Protein AF-A0A9E4DI62-F1 (afdb_monomer)

Structure (mmCIF, N/CA/C/O backbone):
data_AF-A0A9E4DI62-F1
#
_entry.id   AF-A0A9E4DI62-F1
#
loop_
_atom_site.group_PDB
_atom_site.id
_atom_site.type_symbol
_atom_site.label_atom_id
_atom_site.label_alt_id
_atom_site.label_comp_id
_atom_site.label_asym_id
_atom_site.label_entity_id
_atom_site.label_seq_id
_atom_site.pdbx_PDB_ins_code
_atom_site.Cartn_x
_atom_site.Cartn_y
_atom_site.Cartn_z
_atom_site.occupancy
_atom_site.B_iso_or_equiv
_atom_site.auth_seq_id
_atom_site.auth_comp_id
_atom_site.auth_asym_id
_atom_site.auth_atom_id
_atom_site.pdbx_PDB_model_num
ATOM 1 N N . MET A 1 1 ? -1.156 16.134 18.497 1.00 48.22 1 MET A N 1
ATOM 2 C CA . MET A 1 1 ? -2.168 16.187 17.424 1.00 48.22 1 MET A CA 1
ATOM 3 C C . MET A 1 1 ? -3.095 15.012 17.634 1.00 48.22 1 MET A C 1
ATOM 5 O O . MET A 1 1 ? -2.578 13.926 17.839 1.00 48.22 1 MET A O 1
ATOM 9 N N . SER A 1 2 ? -4.402 15.233 17.702 1.00 57.31 2 SER A N 1
ATOM 10 C CA . SER A 1 2 ? -5.423 14.183 17.651 1.00 57.31 2 SER A CA 1
ATOM 11 C C . SER A 1 2 ? -6.068 14.253 16.275 1.00 57.31 2 SER A C 1
ATOM 13 O O . SER A 1 2 ? -6.324 15.358 15.811 1.00 57.31 2 SER A O 1
ATOM 15 N N . SER A 1 3 ? -6.312 13.116 15.632 1.00 73.94 3 SER A N 1
ATOM 16 C CA . SER A 1 3 ? -7.000 13.074 14.338 1.00 73.94 3 SER A CA 1
ATOM 17 C C . SER A 1 3 ? -8.387 12.489 14.530 1.00 73.94 3 SER A C 1
ATOM 19 O O . SER A 1 3 ? -8.530 11.467 15.200 1.00 73.94 3 SER A O 1
ATOM 21 N N . SER A 1 4 ? -9.403 13.172 14.012 1.00 87.69 4 SER A N 1
ATOM 22 C CA . SER A 1 4 ? -10.779 12.673 14.019 1.00 87.69 4 SER A CA 1
ATOM 23 C C . SER A 1 4 ? -11.026 11.770 12.806 1.00 87.69 4 SER A C 1
ATOM 25 O O . SER A 1 4 ? -10.264 11.778 11.835 1.00 87.69 4 SER A O 1
ATOM 27 N N . ILE A 1 5 ? -12.102 10.984 12.847 1.00 91.00 5 ILE A N 1
ATOM 28 C CA . ILE A 1 5 ? -12.529 10.173 11.698 1.00 91.00 5 ILE A CA 1
ATOM 29 C C . ILE A 1 5 ? -12.913 11.095 10.531 1.00 91.00 5 ILE A C 1
ATOM 31 O O . ILE A 1 5 ? -12.608 10.769 9.386 1.00 91.00 5 ILE A O 1
ATOM 35 N N . ALA A 1 6 ? -13.535 12.247 10.810 1.00 90.88 6 ALA A N 1
ATOM 36 C CA . ALA A 1 6 ? -13.914 13.233 9.797 1.00 90.88 6 ALA A CA 1
ATOM 37 C C . ALA A 1 6 ? -12.704 13.748 8.999 1.00 90.88 6 ALA A C 1
ATOM 39 O O . ALA A 1 6 ? -12.706 13.656 7.775 1.00 90.88 6 ALA A O 1
ATOM 40 N N . GLU A 1 7 ? -11.632 14.171 9.677 1.00 91.56 7 GLU A N 1
ATOM 41 C CA . GLU A 1 7 ? -10.411 14.659 9.014 1.00 91.56 7 GLU A CA 1
ATOM 42 C C . GLU A 1 7 ? -9.772 13.601 8.105 1.00 91.56 7 GLU A C 1
ATOM 44 O O . GLU A 1 7 ? -9.283 13.903 7.019 1.00 91.56 7 GLU A O 1
ATOM 49 N N . ILE A 1 8 ? -9.738 12.341 8.551 1.00 95.19 8 ILE A N 1
ATOM 50 C CA . ILE A 1 8 ? -9.120 11.262 7.771 1.00 95.19 8 ILE A CA 1
ATOM 51 C C . ILE A 1 8 ? -10.007 10.909 6.573 1.00 95.19 8 ILE A C 1
ATOM 53 O O . ILE A 1 8 ? -9.480 10.618 5.504 1.00 95.19 8 ILE A O 1
ATOM 57 N N . ARG A 1 9 ? -11.338 10.972 6.718 1.00 94.06 9 ARG A N 1
ATOM 58 C CA . ARG A 1 9 ? -12.272 10.786 5.599 1.00 94.06 9 ARG A CA 1
ATOM 59 C C . ARG A 1 9 ? -12.096 11.856 4.530 1.00 94.06 9 ARG A C 1
ATOM 61 O O . ARG A 1 9 ? -11.987 11.497 3.366 1.00 94.06 9 ARG A O 1
ATOM 68 N N . GLU A 1 10 ? -11.986 13.125 4.920 1.00 93.75 10 GLU A N 1
ATOM 69 C CA . GLU A 1 10 ? -11.706 14.218 3.979 1.00 93.75 10 GLU A CA 1
ATOM 70 C C . GLU A 1 10 ? -10.413 13.965 3.199 1.00 93.75 10 GLU A C 1
ATOM 72 O O . GLU A 1 10 ? -10.400 14.067 1.975 1.00 93.75 10 GLU A O 1
ATOM 77 N N . LEU A 1 11 ? -9.346 13.545 3.888 1.00 94.38 11 LEU A N 1
ATOM 78 C CA . LEU A 1 11 ? -8.096 13.176 3.227 1.00 94.38 11 LEU A CA 1
ATOM 79 C C . LEU A 1 11 ? -8.271 11.971 2.299 1.00 94.38 11 LEU A C 1
ATOM 81 O O . LEU A 1 11 ? -7.708 11.965 1.214 1.00 94.38 11 LEU A O 1
ATOM 85 N N . VAL A 1 12 ? -9.019 10.939 2.691 1.00 95.12 12 VAL A N 1
ATOM 86 C CA . VAL A 1 12 ? -9.200 9.744 1.852 1.00 95.12 12 VAL A CA 1
ATOM 87 C C . VAL A 1 12 ? -9.972 10.064 0.570 1.00 95.12 12 VAL A C 1
ATOM 89 O O . VAL A 1 12 ? -9.616 9.527 -0.483 1.00 95.12 12 VAL A O 1
ATOM 92 N N . ASP A 1 13 ? -10.986 10.926 0.672 1.00 92.25 13 ASP A N 1
ATOM 93 C CA . ASP A 1 13 ? -11.901 11.290 -0.412 1.00 92.25 13 ASP A CA 1
ATOM 94 C C . ASP A 1 13 ? -11.281 12.313 -1.379 1.00 92.25 13 ASP A C 1
ATOM 96 O O . ASP A 1 13 ? -11.653 12.347 -2.553 1.00 92.25 13 ASP A O 1
ATOM 100 N N . ASP A 1 14 ? -10.308 13.103 -0.916 1.00 91.69 14 ASP A N 1
ATOM 101 C CA . ASP A 1 14 ? -9.503 13.982 -1.760 1.00 91.69 14 ASP A CA 1
ATOM 102 C C . ASP A 1 14 ? -8.410 13.184 -2.508 1.00 91.69 14 ASP A C 1
ATOM 104 O O . ASP A 1 14 ? -7.472 12.679 -1.879 1.00 91.69 14 ASP A O 1
ATOM 108 N N . PRO A 1 15 ? -8.491 13.048 -3.848 1.00 83.31 15 PRO A N 1
ATOM 109 C CA . PRO A 1 15 ? -7.498 12.316 -4.630 1.00 83.31 15 PRO A CA 1
ATOM 110 C C . PRO A 1 15 ? -6.130 13.009 -4.686 1.00 83.31 15 PRO A C 1
ATOM 112 O O . PRO A 1 15 ? -5.143 12.329 -4.962 1.00 83.31 15 PRO A O 1
ATOM 115 N N . ASP A 1 16 ? -6.069 14.320 -4.436 1.00 85.75 16 ASP A N 1
ATOM 116 C CA . ASP A 1 16 ? -4.835 15.112 -4.471 1.00 85.75 16 ASP A CA 1
ATOM 117 C C . ASP A 1 16 ? -4.164 15.202 -3.089 1.00 85.75 16 ASP A C 1
ATOM 119 O O . ASP A 1 16 ? -3.084 15.787 -2.948 1.00 85.75 16 ASP A O 1
ATOM 123 N N . SER A 1 17 ? -4.778 14.616 -2.057 1.00 91.12 17 SER A N 1
ATOM 124 C CA . SER A 1 17 ? -4.220 14.620 -0.711 1.00 91.12 17 SER A CA 1
ATOM 125 C C . SER A 1 17 ? -2.982 13.731 -0.602 1.00 91.12 17 SER A C 1
ATOM 127 O O . SER A 1 17 ? -2.923 12.624 -1.139 1.00 91.12 17 SER A O 1
ATOM 129 N N . ASP A 1 18 ? -2.004 14.204 0.165 1.00 88.50 18 ASP A N 1
ATOM 130 C CA . ASP A 1 18 ? -0.751 13.495 0.413 1.00 88.50 18 ASP A CA 1
ATOM 131 C C . ASP A 1 18 ? -0.968 12.194 1.211 1.00 88.50 18 ASP A C 1
ATOM 133 O O . ASP A 1 18 ? -1.514 12.198 2.327 1.00 88.50 18 ASP A O 1
ATOM 137 N N . LEU A 1 19 ? -0.474 11.073 0.668 1.00 92.56 19 LEU A N 1
ATOM 138 C CA . LEU A 1 19 ? -0.564 9.770 1.326 1.00 92.56 19 LEU A CA 1
ATOM 139 C C . LEU A 1 19 ? 0.191 9.723 2.656 1.00 92.56 19 LEU A C 1
ATOM 141 O O . LEU A 1 19 ? -0.237 8.998 3.561 1.00 92.56 19 LEU A O 1
ATOM 145 N N . ALA A 1 20 ? 1.284 10.476 2.820 1.00 94.75 20 ALA A N 1
ATOM 146 C CA . ALA A 1 20 ? 2.009 10.485 4.088 1.00 94.75 20 ALA A CA 1
ATOM 147 C C . ALA A 1 20 ? 1.143 11.066 5.217 1.00 94.75 20 ALA A C 1
ATOM 149 O O . ALA A 1 20 ? 1.058 10.489 6.307 1.00 94.75 20 ALA A O 1
ATOM 150 N N . SER A 1 21 ? 0.446 12.167 4.938 1.00 94.44 21 SER A N 1
ATOM 151 C CA . SER A 1 21 ? -0.501 12.808 5.849 1.00 94.44 21 SER A CA 1
ATOM 152 C C . SER A 1 21 ? -1.676 11.892 6.184 1.00 94.44 21 SER A C 1
ATOM 154 O O . SER A 1 21 ? -1.994 11.726 7.367 1.00 94.44 21 SER A O 1
ATOM 156 N N . LEU A 1 22 ? -2.272 11.244 5.177 1.00 95.88 22 LEU A N 1
ATOM 157 C CA . LEU A 1 22 ? -3.353 10.276 5.372 1.00 95.88 22 LEU A CA 1
ATOM 158 C C . LEU A 1 22 ? -2.920 9.123 6.291 1.00 95.88 22 LEU A C 1
ATOM 160 O O . LEU A 1 22 ? -3.550 8.877 7.321 1.00 95.88 22 LEU A O 1
ATOM 164 N N . LEU A 1 23 ? -1.827 8.435 5.945 1.00 96.88 23 LEU A N 1
ATOM 165 C CA . LEU A 1 23 ? -1.349 7.256 6.672 1.00 96.88 23 LEU A CA 1
ATOM 166 C C . LEU A 1 23 ? -0.888 7.598 8.091 1.00 96.88 23 LEU A C 1
ATOM 168 O O . LEU A 1 23 ? -1.129 6.826 9.017 1.00 96.88 23 LEU A O 1
ATOM 172 N N . SER A 1 24 ? -0.250 8.755 8.288 1.00 96.00 24 SER A N 1
ATOM 173 C CA . SER A 1 24 ? 0.200 9.208 9.609 1.00 96.00 24 SER A CA 1
ATOM 174 C C . SER A 1 24 ? -0.976 9.445 10.562 1.00 96.00 24 SER A C 1
ATOM 176 O O . SER A 1 24 ? -0.982 8.931 11.686 1.00 96.00 24 SER A O 1
ATOM 178 N N . ARG A 1 25 ? -2.011 10.163 10.102 1.00 95.62 25 ARG A N 1
ATOM 179 C CA . ARG A 1 25 ? -3.223 10.428 10.895 1.00 95.62 25 ARG A CA 1
ATOM 180 C C . ARG A 1 25 ? -4.029 9.158 11.146 1.00 95.62 25 ARG A C 1
ATOM 182 O O . ARG A 1 25 ? -4.459 8.919 12.274 1.00 95.62 25 ARG A O 1
ATOM 189 N N . ALA A 1 26 ? -4.171 8.313 10.128 1.00 96.19 26 ALA A N 1
ATOM 190 C CA . ALA A 1 26 ? -4.851 7.032 10.255 1.00 96.19 26 ALA A CA 1
ATOM 191 C C . ALA A 1 26 ? -4.131 6.099 11.244 1.00 96.19 26 ALA A C 1
ATOM 193 O O . ALA A 1 26 ? -4.779 5.517 12.112 1.00 96.19 26 ALA A O 1
ATOM 194 N N . ALA A 1 27 ? -2.794 6.027 11.204 1.00 96.38 27 ALA A N 1
ATOM 195 C CA . ALA A 1 27 ? -2.013 5.208 12.133 1.00 96.38 27 ALA A CA 1
ATOM 196 C C . ALA A 1 27 ? -2.144 5.687 13.584 1.00 96.38 27 ALA A C 1
ATOM 198 O O . ALA A 1 27 ? -2.126 4.875 14.512 1.00 96.38 27 ALA A O 1
ATOM 199 N N . LEU A 1 28 ? -2.261 7.002 13.794 1.00 94.31 28 LEU A N 1
ATOM 200 C CA . LEU A 1 28 ? -2.527 7.560 15.113 1.00 94.31 28 LEU A CA 1
ATOM 201 C C . LEU A 1 28 ? -3.909 7.130 15.618 1.00 94.31 28 LEU A C 1
ATOM 203 O O . LEU A 1 28 ? -4.003 6.623 16.735 1.00 94.31 28 LEU A O 1
ATOM 207 N N . LEU A 1 29 ? -4.950 7.278 14.794 1.00 94.06 29 LEU A N 1
ATOM 208 C CA . LEU A 1 29 ? -6.309 6.867 15.147 1.00 94.06 29 LEU A CA 1
ATOM 209 C C . LEU A 1 29 ? -6.385 5.357 15.431 1.00 94.06 29 LEU A C 1
ATOM 211 O O . LEU A 1 29 ? -6.895 4.958 16.475 1.00 94.06 29 LEU A O 1
ATOM 215 N N . ALA A 1 30 ? -5.812 4.514 14.569 1.00 94.69 30 ALA A N 1
ATOM 216 C CA . ALA A 1 30 ? -5.752 3.065 14.778 1.00 94.69 30 ALA A CA 1
ATOM 217 C C . ALA A 1 30 ? -5.061 2.706 16.107 1.00 94.69 30 ALA A C 1
ATOM 219 O O . ALA A 1 30 ? -5.521 1.830 16.843 1.00 94.69 30 ALA A O 1
ATOM 220 N N . SER A 1 31 ? -4.006 3.442 16.475 1.00 93.06 31 SER A N 1
ATOM 221 C CA . SER A 1 31 ? -3.331 3.269 17.763 1.00 93.06 31 SER A CA 1
ATOM 222 C C . SER A 1 31 ? -4.212 3.680 18.946 1.00 93.06 31 SER A C 1
ATOM 224 O O . SER A 1 31 ? -4.124 3.049 19.997 1.00 93.06 31 SER A O 1
ATOM 226 N N . GLN A 1 32 ? -5.046 4.716 18.805 1.00 91.31 32 GLN A N 1
ATOM 227 C CA . GLN A 1 32 ? -6.014 5.121 19.835 1.00 91.31 32 GLN A CA 1
ATOM 228 C C . GLN A 1 32 ? -7.141 4.091 20.000 1.00 91.31 32 GLN A C 1
ATOM 230 O O . GLN A 1 32 ? -7.642 3.910 21.107 1.00 91.31 32 GLN A O 1
ATOM 235 N N . LEU A 1 33 ? -7.497 3.395 18.918 1.00 91.94 33 LEU A N 1
ATOM 236 C CA . LEU A 1 33 ? -8.473 2.303 18.898 1.00 91.94 33 LEU A CA 1
ATOM 237 C C . LEU A 1 33 ? -7.871 0.937 19.273 1.00 91.94 33 LEU A C 1
ATOM 239 O O . LEU A 1 33 ? -8.571 -0.069 19.229 1.00 91.94 33 LEU A O 1
ATOM 243 N N . ASN A 1 34 ? -6.589 0.888 19.655 1.00 92.19 34 ASN A N 1
ATOM 244 C CA . ASN A 1 34 ? -5.866 -0.336 20.017 1.00 92.19 34 ASN A CA 1
ATOM 245 C C . ASN A 1 34 ? -5.849 -1.415 18.905 1.00 92.19 34 ASN A C 1
ATOM 247 O O . ASN A 1 34 ? -5.758 -2.608 19.189 1.00 92.19 34 ASN A O 1
ATOM 251 N N . GLN A 1 35 ? -5.899 -0.989 17.640 1.00 94.94 35 GLN A N 1
ATOM 252 C CA . GLN A 1 35 ? -5.856 -1.847 16.452 1.00 94.94 35 GLN A CA 1
ATOM 253 C C . GLN A 1 35 ? -4.401 -2.057 16.013 1.00 94.94 35 GLN A C 1
ATOM 255 O O . GLN A 1 35 ? -3.802 -1.225 15.319 1.00 94.94 35 GLN A O 1
ATOM 260 N N . LYS A 1 36 ? -3.774 -3.134 16.490 1.00 95.06 36 LYS A N 1
ATOM 261 C CA . LYS A 1 36 ? -2.332 -3.374 16.336 1.00 95.06 36 LYS A CA 1
ATOM 262 C C . LYS A 1 36 ? -1.952 -3.762 14.912 1.00 95.06 36 LYS A C 1
ATOM 264 O O . LYS A 1 36 ? -0.897 -3.316 14.444 1.00 95.06 36 LYS A O 1
ATOM 269 N N . ALA A 1 37 ? -2.762 -4.575 14.239 1.00 96.06 37 ALA A N 1
ATOM 270 C CA . ALA A 1 37 ? -2.501 -5.004 12.871 1.00 96.06 37 ALA A CA 1
ATOM 271 C C . ALA A 1 37 ? -2.608 -3.813 11.911 1.00 96.06 37 ALA A C 1
ATOM 273 O O . ALA A 1 37 ? -1.661 -3.539 11.171 1.00 96.06 37 ALA A O 1
ATOM 274 N N . VAL A 1 38 ? -3.691 -3.037 12.009 1.00 97.12 38 VAL A N 1
ATOM 275 C CA . VAL A 1 38 ? -3.926 -1.824 11.211 1.00 97.12 38 VAL A CA 1
ATOM 276 C C . VAL A 1 38 ? -2.830 -0.791 11.464 1.00 97.12 38 VAL A C 1
ATOM 278 O O . VAL A 1 38 ? -2.231 -0.287 10.514 1.00 97.12 38 VAL A O 1
ATOM 281 N N . THR A 1 39 ? -2.486 -0.528 12.730 1.00 97.19 39 THR A N 1
ATOM 282 C CA . THR A 1 39 ? -1.415 0.426 13.075 1.00 97.19 39 THR A CA 1
ATOM 283 C C . THR A 1 39 ? -0.072 -0.003 12.483 1.00 97.19 39 THR A C 1
ATOM 285 O O . THR A 1 39 ? 0.662 0.818 11.929 1.00 97.19 39 THR A O 1
ATOM 288 N N . THR A 1 40 ? 0.272 -1.287 12.602 1.00 96.50 40 THR A N 1
ATOM 289 C CA . THR A 1 40 ? 1.505 -1.842 12.027 1.00 96.50 40 THR A CA 1
ATOM 290 C C . THR A 1 40 ? 1.525 -1.709 10.510 1.00 96.50 40 THR A C 1
ATOM 292 O O . THR A 1 40 ? 2.530 -1.266 9.953 1.00 96.50 40 THR A O 1
ATOM 295 N N . TRP A 1 41 ? 0.425 -2.061 9.847 1.00 97.50 41 TRP A N 1
ATOM 296 C CA . TRP A 1 41 ? 0.295 -1.963 8.399 1.00 97.50 41 TRP A CA 1
ATOM 297 C C . TRP A 1 41 ? 0.436 -0.517 7.917 1.00 97.50 41 TRP A C 1
ATOM 299 O O . TRP A 1 41 ? 1.318 -0.252 7.107 1.00 97.50 41 TRP A O 1
ATOM 309 N N . MET A 1 42 ? -0.297 0.443 8.493 1.00 97.25 42 MET A N 1
ATOM 310 C CA . MET A 1 42 ? -0.191 1.860 8.107 1.00 97.25 42 MET A CA 1
ATOM 311 C C . MET A 1 42 ? 1.223 2.412 8.302 1.00 97.25 42 MET A C 1
ATOM 313 O O . MET A 1 42 ? 1.714 3.189 7.487 1.00 97.25 42 MET A O 1
ATOM 317 N N . ARG A 1 43 ? 1.919 1.996 9.368 1.00 97.00 43 ARG A N 1
ATOM 318 C CA . ARG A 1 43 ? 3.313 2.400 9.603 1.00 97.00 43 ARG A CA 1
ATOM 319 C C . ARG A 1 43 ? 4.280 1.805 8.585 1.00 97.00 43 ARG A C 1
ATOM 321 O O . ARG A 1 43 ? 5.231 2.492 8.221 1.00 97.00 43 ARG A O 1
ATOM 328 N N . ARG A 1 44 ? 4.067 0.560 8.154 1.00 96.81 44 ARG A N 1
ATOM 329 C CA . ARG A 1 44 ? 4.854 -0.070 7.082 1.00 96.81 44 ARG A CA 1
ATOM 330 C C . ARG A 1 44 ? 4.585 0.601 5.742 1.00 96.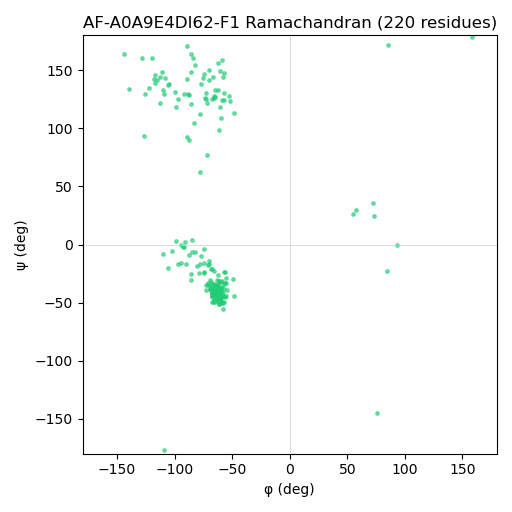81 44 ARG A C 1
ATOM 332 O O . ARG A 1 44 ? 5.524 0.959 5.049 1.00 96.81 44 ARG A O 1
ATOM 339 N N . GLU A 1 45 ? 3.328 0.884 5.432 1.00 96.94 45 GLU A N 1
ATOM 340 C CA . GLU A 1 45 ? 2.958 1.661 4.250 1.00 96.94 45 GLU A CA 1
ATOM 341 C C . GLU A 1 45 ? 3.617 3.049 4.257 1.00 96.94 45 GLU A C 1
ATOM 343 O O . GLU A 1 45 ? 4.179 3.470 3.251 1.00 96.94 45 GLU A O 1
ATOM 348 N N . LEU A 1 46 ? 3.653 3.727 5.408 1.00 96.38 46 LEU A N 1
ATOM 349 C CA . LEU A 1 46 ? 4.263 5.052 5.544 1.00 96.38 46 LEU A CA 1
ATOM 350 C C . LEU A 1 46 ? 5.798 5.042 5.452 1.00 96.38 46 LEU A C 1
ATOM 352 O O . LEU A 1 46 ? 6.383 6.020 5.001 1.00 96.38 46 LEU A O 1
ATOM 356 N N . ARG A 1 47 ? 6.462 3.984 5.929 1.00 96.19 47 ARG A N 1
ATOM 357 C CA . ARG A 1 47 ? 7.932 3.946 6.087 1.00 96.19 47 ARG A CA 1
ATOM 358 C C . ARG A 1 47 ? 8.646 3.018 5.111 1.00 96.19 47 ARG A C 1
ATOM 360 O O . ARG A 1 47 ? 9.870 3.026 5.071 1.00 96.19 47 ARG A O 1
ATOM 367 N N . GLY A 1 48 ? 7.897 2.226 4.356 1.00 93.50 48 GLY A N 1
ATOM 368 C CA . GLY A 1 48 ? 8.429 1.135 3.559 1.00 93.50 48 GLY A CA 1
ATOM 369 C C . GLY A 1 48 ? 8.594 -0.159 4.356 1.00 93.50 48 GLY A C 1
ATOM 370 O O . GLY A 1 48 ? 8.430 -0.227 5.579 1.00 93.50 48 GLY A O 1
ATOM 371 N N . TYR A 1 49 ? 8.916 -1.200 3.606 1.00 93.88 49 TYR A N 1
ATOM 372 C CA . TYR A 1 49 ? 9.078 -2.575 4.041 1.00 93.88 49 TYR A CA 1
ATOM 373 C C . TYR A 1 49 ? 10.548 -2.970 3.948 1.00 93.88 49 TYR A C 1
ATOM 375 O O . TYR A 1 49 ? 11.279 -2.512 3.071 1.00 93.88 49 TYR A O 1
ATOM 383 N N . ARG A 1 50 ? 10.983 -3.850 4.845 1.00 89.06 50 ARG A N 1
ATOM 384 C CA . ARG A 1 50 ? 12.291 -4.502 4.750 1.00 89.06 50 ARG A CA 1
ATOM 385 C C . ARG A 1 50 ? 12.185 -5.721 3.840 1.00 89.06 50 ARG A C 1
ATOM 387 O O . ARG A 1 50 ? 11.098 -6.263 3.667 1.00 89.06 50 ARG A O 1
ATOM 394 N N . GLU A 1 51 ? 13.308 -6.194 3.314 1.00 81.81 51 GLU A N 1
ATOM 395 C CA . GLU A 1 51 ? 13.329 -7.341 2.391 1.00 81.81 51 GLU A CA 1
ATOM 396 C C . GLU A 1 51 ? 12.702 -8.609 2.989 1.00 81.81 51 GLU A C 1
ATOM 398 O O . GLU A 1 51 ? 12.034 -9.361 2.284 1.00 81.81 51 GLU A O 1
ATOM 403 N N . GLN A 1 52 ? 12.855 -8.810 4.301 1.00 85.44 52 GLN A N 1
ATOM 404 C CA . GLN A 1 52 ? 12.278 -9.935 5.038 1.00 85.44 52 GLN A CA 1
ATOM 405 C C . GLN A 1 52 ? 10.808 -9.749 5.453 1.00 85.44 52 GLN A C 1
ATOM 407 O O . GLN A 1 52 ? 10.226 -10.661 6.042 1.00 85.44 52 GLN A O 1
ATOM 412 N N . ASP A 1 53 ? 10.219 -8.568 5.247 1.00 88.50 53 ASP A N 1
ATOM 413 C CA . ASP A 1 53 ? 8.818 -8.342 5.597 1.00 88.50 53 ASP A CA 1
ATOM 414 C C . ASP A 1 53 ? 7.890 -9.014 4.575 1.00 88.50 53 ASP A C 1
ATOM 416 O O . ASP A 1 53 ? 8.130 -8.998 3.368 1.00 88.50 53 ASP A O 1
ATOM 420 N N . VAL A 1 54 ? 6.770 -9.550 5.064 1.00 88.44 54 VAL A N 1
ATOM 421 C CA . VAL A 1 54 ? 5.690 -10.031 4.196 1.00 88.44 54 VAL A CA 1
ATOM 422 C C . VAL A 1 54 ? 4.978 -8.829 3.583 1.00 88.44 54 VAL A C 1
ATOM 424 O O . VAL A 1 54 ? 4.458 -7.965 4.299 1.00 88.44 54 VAL A O 1
ATOM 427 N N . LEU A 1 55 ? 4.958 -8.789 2.254 1.00 91.19 55 LEU A N 1
ATOM 428 C CA . LEU A 1 55 ? 4.306 -7.740 1.485 1.00 91.19 55 LEU A CA 1
ATOM 429 C C . LEU A 1 55 ? 2.835 -8.086 1.205 1.00 91.19 55 LEU A C 1
ATOM 431 O O . LEU A 1 55 ? 2.530 -9.238 0.904 1.00 91.19 55 LEU A O 1
ATOM 435 N N . PRO A 1 56 ? 1.930 -7.093 1.242 1.00 92.19 56 PRO A N 1
ATOM 436 C CA . PRO A 1 56 ? 0.599 -7.205 0.658 1.00 92.19 56 PRO A CA 1
ATOM 437 C C . PRO A 1 56 ? 0.645 -7.545 -0.838 1.00 92.19 56 PRO A C 1
ATOM 439 O O . PRO A 1 56 ? 1.510 -7.050 -1.562 1.00 92.19 56 PRO A O 1
ATOM 442 N N . ASP A 1 57 ? -0.347 -8.290 -1.325 1.00 88.69 57 ASP A N 1
ATOM 443 C CA . ASP A 1 57 ? -0.425 -8.745 -2.722 1.00 88.69 57 ASP A CA 1
ATOM 444 C C . ASP A 1 57 ? -0.351 -7.615 -3.756 1.00 88.69 57 ASP A C 1
ATOM 446 O O . ASP A 1 57 ? 0.204 -7.798 -4.834 1.00 88.69 57 ASP A O 1
ATOM 450 N N . TYR A 1 58 ? -0.883 -6.429 -3.446 1.00 91.69 58 TYR A N 1
ATOM 451 C CA . TYR A 1 58 ? -0.809 -5.268 -4.340 1.00 91.69 58 TYR A CA 1
ATOM 452 C C . TYR A 1 58 ? 0.603 -4.669 -4.464 1.00 91.69 58 TYR A C 1
ATOM 454 O O . TYR A 1 58 ? 0.839 -3.862 -5.362 1.00 91.69 58 TYR A O 1
ATOM 462 N N . ARG A 1 59 ? 1.534 -5.035 -3.570 1.00 89.81 59 ARG A N 1
ATOM 463 C CA . ARG A 1 59 ? 2.962 -4.671 -3.632 1.00 89.81 59 ARG A CA 1
ATOM 464 C C . ARG A 1 59 ? 3.810 -5.743 -4.312 1.00 89.81 59 ARG A C 1
ATOM 466 O O . ARG A 1 59 ? 4.953 -5.463 -4.677 1.00 89.81 59 ARG A O 1
ATOM 473 N N . LEU A 1 60 ? 3.269 -6.950 -4.458 1.00 84.50 60 LEU A N 1
ATOM 474 C CA . LEU A 1 60 ? 3.916 -8.065 -5.132 1.00 84.50 60 LEU A CA 1
ATOM 475 C C . LEU A 1 60 ? 3.661 -7.999 -6.637 1.00 84.50 60 LEU A C 1
ATOM 477 O O . LEU A 1 60 ? 2.598 -7.583 -7.095 1.00 84.50 60 LEU A O 1
ATOM 481 N N . GLY A 1 61 ? 4.624 -8.485 -7.415 1.00 64.56 61 GLY A N 1
ATOM 482 C CA . GLY A 1 61 ? 4.335 -8.857 -8.795 1.00 64.56 61 GLY A CA 1
ATOM 483 C C . GLY A 1 61 ? 4.101 -7.674 -9.729 1.00 64.56 61 GLY A C 1
ATOM 484 O O . GLY A 1 61 ? 3.285 -7.767 -10.645 1.00 64.56 61 GLY A O 1
ATOM 485 N N . ALA A 1 62 ? 4.813 -6.561 -9.541 1.00 64.75 62 ALA A N 1
ATOM 486 C CA . ALA A 1 62 ? 4.834 -5.498 -10.533 1.00 64.75 62 ALA A CA 1
ATOM 487 C C . ALA A 1 62 ? 5.652 -5.975 -11.747 1.00 64.75 62 ALA A C 1
ATOM 489 O O . ALA A 1 62 ? 6.823 -5.649 -11.910 1.00 64.75 62 ALA A O 1
ATOM 490 N N . CYS A 1 63 ? 5.046 -6.822 -12.576 1.00 72.12 63 CYS A N 1
ATOM 491 C CA . CYS A 1 63 ? 5.735 -7.435 -13.697 1.00 72.12 63 CYS A CA 1
ATOM 492 C C . CYS A 1 63 ? 5.938 -6.403 -14.806 1.00 72.12 63 CYS A C 1
ATOM 494 O O . CYS A 1 63 ? 5.008 -5.706 -15.225 1.00 72.12 63 CYS A O 1
ATOM 496 N N . GLY A 1 64 ? 7.188 -6.264 -15.230 1.00 75.69 64 GLY A N 1
ATOM 497 C CA . GLY A 1 64 ? 7.590 -5.321 -16.258 1.00 75.69 64 GLY A CA 1
ATOM 498 C C . GLY A 1 64 ? 7.970 -6.008 -17.560 1.00 75.69 64 GLY A C 1
ATOM 499 O O . GLY A 1 64 ? 7.861 -7.221 -17.722 1.00 75.69 64 GLY A O 1
ATOM 500 N N . THR A 1 65 ? 8.416 -5.197 -18.509 1.00 80.38 65 THR A N 1
ATOM 501 C CA . THR A 1 65 ? 8.993 -5.667 -19.772 1.00 80.38 65 THR A CA 1
ATOM 502 C C . THR A 1 65 ? 10.510 -5.604 -19.670 1.00 80.38 65 THR A C 1
ATOM 504 O O . THR A 1 65 ? 11.049 -4.580 -19.247 1.00 80.38 65 THR A O 1
ATOM 507 N N . LEU A 1 66 ? 11.205 -6.682 -20.035 1.00 83.88 66 LEU A N 1
ATOM 508 C CA . LEU A 1 66 ? 12.664 -6.674 -20.058 1.00 83.88 66 LEU A CA 1
ATOM 509 C C . LEU A 1 66 ? 13.148 -5.726 -21.159 1.00 83.88 66 LEU A C 1
ATOM 511 O O . LEU A 1 66 ? 12.765 -5.861 -22.321 1.00 83.88 66 LEU A O 1
ATOM 515 N N . VAL A 1 67 ? 13.998 -4.772 -20.797 1.00 86.50 67 VAL A N 1
ATOM 516 C CA . VAL A 1 67 ? 14.629 -3.851 -21.743 1.00 86.50 67 VAL A CA 1
ATOM 517 C C . VAL A 1 67 ? 16.139 -4.024 -21.718 1.00 86.50 67 VAL A C 1
ATOM 519 O O . VAL A 1 67 ? 16.742 -4.239 -20.668 1.00 86.50 67 VAL A O 1
ATOM 522 N N . ALA A 1 68 ? 16.744 -3.915 -22.891 1.00 86.56 68 ALA A N 1
ATOM 523 C CA . ALA A 1 68 ? 18.172 -4.021 -23.117 1.00 86.56 68 ALA A CA 1
ATOM 524 C C . ALA A 1 68 ? 18.717 -2.684 -23.627 1.00 86.56 68 ALA A C 1
ATOM 526 O O . ALA A 1 68 ? 18.070 -1.994 -24.419 1.00 86.56 68 ALA A O 1
ATOM 527 N N . TRP A 1 69 ? 19.912 -2.309 -23.179 1.00 86.81 69 TRP A N 1
ATOM 528 C CA . TRP A 1 69 ? 20.607 -1.140 -23.709 1.00 86.81 69 TRP A CA 1
ATOM 529 C C . TRP A 1 69 ? 21.459 -1.528 -24.921 1.00 86.81 69 TRP A C 1
ATOM 531 O O . TRP A 1 69 ? 22.268 -2.446 -24.832 1.00 86.81 69 TRP A O 1
ATOM 541 N N . PHE A 1 70 ? 21.347 -0.812 -26.037 1.00 84.62 70 PHE A N 1
ATOM 542 C CA . PHE A 1 70 ? 22.258 -0.962 -27.174 1.00 84.62 70 PHE A CA 1
ATOM 543 C C . PHE A 1 70 ? 22.942 0.371 -27.505 1.00 84.62 70 PHE A C 1
ATOM 545 O O . PHE A 1 70 ? 22.263 1.404 -27.592 1.00 84.62 70 PHE A O 1
ATOM 552 N N . PRO A 1 71 ? 24.269 0.378 -27.743 1.00 83.00 71 PRO A N 1
ATOM 553 C CA . PRO A 1 71 ? 24.967 1.562 -28.231 1.00 83.00 71 PRO A CA 1
ATOM 554 C C . PRO A 1 71 ? 24.286 2.123 -29.491 1.00 83.00 71 PRO A C 1
ATOM 556 O O . PRO A 1 71 ? 24.028 1.393 -30.443 1.00 83.00 71 PRO A O 1
ATOM 559 N N . GLY A 1 72 ? 23.962 3.418 -29.492 1.00 82.12 72 GLY A N 1
ATOM 560 C CA . GLY A 1 72 ? 23.324 4.110 -30.621 1.00 82.12 72 GLY A CA 1
ATOM 561 C C . GLY A 1 72 ? 21.793 4.005 -30.704 1.00 82.12 72 GLY A C 1
ATOM 562 O O . GLY A 1 72 ? 21.177 4.899 -31.274 1.00 82.12 72 GLY A O 1
ATOM 563 N N . GLN A 1 73 ? 21.164 2.985 -30.107 1.00 77.75 73 GLN A N 1
ATOM 564 C CA . GLN A 1 73 ? 19.694 2.839 -30.067 1.00 77.75 73 GLN A CA 1
ATOM 565 C C . GLN A 1 73 ? 19.091 3.158 -28.691 1.00 77.75 73 GLN A C 1
ATOM 567 O O . GLN A 1 73 ? 17.905 3.465 -28.588 1.00 77.75 73 GLN A O 1
ATOM 572 N N . GLY A 1 74 ? 19.901 3.120 -27.631 1.00 84.88 74 GLY A N 1
ATOM 573 C CA . GLY A 1 74 ? 19.432 3.328 -26.265 1.00 84.88 74 GLY A CA 1
ATOM 574 C C . GLY A 1 74 ? 18.703 2.100 -25.721 1.00 84.88 74 GLY A C 1
ATOM 575 O O . GLY A 1 74 ? 19.096 0.970 -25.996 1.00 84.88 74 GLY A O 1
ATOM 576 N N . TRP A 1 75 ? 17.677 2.324 -24.899 1.00 82.62 75 TRP A N 1
ATOM 577 C CA . TRP A 1 75 ? 16.889 1.254 -24.286 1.00 82.62 75 TRP A CA 1
ATOM 578 C C . TRP A 1 75 ? 15.774 0.795 -25.218 1.00 82.62 75 TRP A C 1
ATOM 580 O O . TRP A 1 75 ? 14.886 1.578 -25.558 1.00 82.62 75 TRP A O 1
ATOM 590 N N . VAL A 1 76 ? 15.794 -0.483 -25.571 1.00 83.75 76 VAL A N 1
ATOM 591 C CA . VAL A 1 76 ? 14.762 -1.133 -26.386 1.00 83.75 76 VAL A CA 1
ATOM 592 C C . VAL A 1 76 ? 14.281 -2.395 -25.685 1.00 83.75 76 VAL A C 1
ATOM 594 O O . VAL A 1 76 ? 14.952 -2.911 -24.794 1.00 83.75 76 VAL A O 1
ATOM 597 N N . GLU A 1 77 ? 13.106 -2.885 -26.062 1.00 84.50 77 GLU A N 1
ATOM 598 C CA . GLU A 1 77 ? 12.623 -4.182 -25.588 1.00 84.50 77 GLU A CA 1
ATOM 599 C C . GLU A 1 77 ? 13.637 -5.274 -25.947 1.00 84.50 77 GLU A C 1
ATOM 601 O O . GLU A 1 77 ? 14.141 -5.326 -27.072 1.00 84.50 77 GLU A O 1
ATOM 606 N N . ALA A 1 78 ? 14.001 -6.093 -24.961 1.00 82.56 78 ALA A N 1
ATOM 607 C CA . ALA A 1 78 ? 14.980 -7.145 -25.165 1.00 82.56 78 ALA A CA 1
ATOM 608 C C . ALA A 1 78 ? 14.411 -8.173 -26.164 1.00 82.56 78 ALA A C 1
ATOM 610 O O . ALA A 1 78 ? 13.267 -8.597 -25.997 1.00 82.56 78 ALA A O 1
ATOM 611 N N . PRO A 1 79 ? 15.177 -8.595 -27.189 1.00 78.31 79 PRO A N 1
ATOM 612 C CA . PRO A 1 79 ? 14.715 -9.538 -28.206 1.00 78.31 79 PRO A CA 1
ATOM 613 C C . PRO A 1 79 ? 14.730 -10.972 -27.656 1.00 78.31 79 PRO A C 1
ATOM 615 O O . PRO A 1 79 ? 15.493 -11.820 -28.111 1.00 78.31 79 PRO A O 1
ATOM 618 N N . ILE A 1 80 ? 13.926 -11.219 -26.627 1.00 74.62 80 ILE A N 1
ATOM 619 C CA . ILE A 1 80 ? 13.800 -12.503 -25.944 1.00 74.62 80 ILE A CA 1
ATOM 620 C C . ILE A 1 80 ? 12.378 -13.025 -26.113 1.00 74.62 80 ILE A C 1
ATOM 622 O O . ILE A 1 80 ? 11.405 -12.275 -26.030 1.00 74.62 80 ILE A O 1
ATOM 626 N N . GLU A 1 81 ? 12.233 -14.324 -26.348 1.00 68.06 81 GLU A N 1
ATOM 627 C CA . GLU A 1 81 ? 10.912 -14.939 -26.281 1.00 68.06 81 GLU A CA 1
ATOM 628 C C . GLU A 1 81 ? 10.495 -15.027 -24.815 1.00 68.06 81 GLU A C 1
ATOM 630 O O . GLU A 1 81 ? 11.241 -15.539 -23.984 1.00 68.06 81 GLU A O 1
ATOM 635 N N . ARG A 1 82 ? 9.283 -14.571 -24.489 1.00 63.72 82 ARG A N 1
ATOM 636 C CA . ARG A 1 82 ? 8.771 -14.578 -23.108 1.00 63.72 82 ARG A CA 1
ATOM 637 C C . ARG A 1 82 ? 8.802 -15.971 -22.462 1.00 63.72 82 ARG A C 1
ATOM 639 O O . ARG A 1 82 ? 8.967 -16.068 -21.259 1.00 63.72 82 ARG A O 1
ATOM 646 N N . ALA A 1 83 ? 8.698 -17.035 -23.263 1.00 60.53 83 ALA A N 1
ATOM 647 C CA . ALA A 1 83 ? 8.797 -18.425 -22.810 1.00 60.53 83 ALA A CA 1
ATOM 648 C C . ALA A 1 83 ? 10.21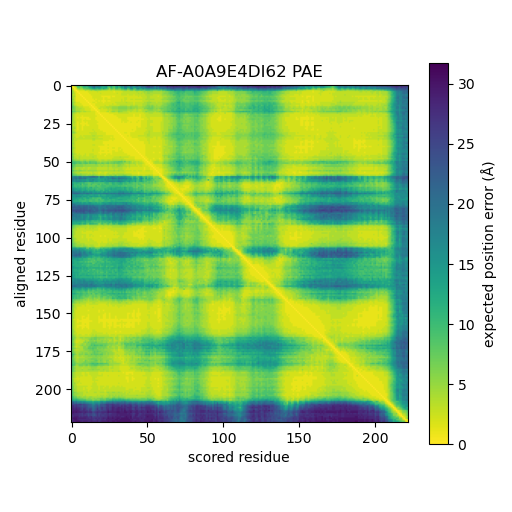5 -18.848 -22.370 1.00 60.53 83 ALA A C 1
ATOM 650 O O . ALA A 1 83 ? 10.368 -19.873 -21.714 1.00 60.53 83 ALA A O 1
ATOM 651 N N . GLN A 1 84 ? 11.250 -18.088 -22.741 1.00 64.19 84 GLN A N 1
ATOM 652 C CA . GLN A 1 84 ? 12.652 -18.364 -22.408 1.00 64.19 84 GLN A CA 1
ATOM 653 C C . GLN A 1 84 ? 13.098 -17.681 -21.108 1.00 64.19 84 GLN A C 1
ATOM 655 O O . GLN A 1 84 ? 14.245 -17.835 -20.699 1.00 64.19 84 GLN A O 1
ATOM 660 N N . THR A 1 85 ? 12.226 -16.899 -20.469 1.00 66.56 85 THR A N 1
ATOM 661 C CA . THR A 1 85 ? 12.529 -16.186 -19.227 1.00 66.56 85 THR A CA 1
ATOM 662 C C . THR A 1 85 ? 11.489 -16.548 -18.187 1.00 66.56 85 THR A C 1
ATOM 664 O O . THR A 1 85 ? 10.293 -16.480 -18.458 1.00 66.56 85 THR A O 1
ATOM 667 N N . ASP A 1 86 ? 11.944 -16.934 -16.999 1.00 69.81 86 ASP A N 1
ATOM 668 C CA . ASP A 1 86 ? 11.051 -17.180 -15.872 1.00 69.81 86 ASP A CA 1
ATOM 669 C C . ASP A 1 86 ? 10.232 -15.907 -15.584 1.00 69.81 86 ASP A C 1
ATOM 671 O O . ASP A 1 86 ? 10.792 -14.824 -15.387 1.00 69.81 86 ASP A O 1
ATOM 675 N N . GLU A 1 87 ? 8.898 -16.015 -15.582 1.00 66.81 87 GLU A N 1
ATOM 676 C CA . GLU A 1 87 ? 8.010 -14.882 -15.303 1.00 66.81 87 GLU A CA 1
ATOM 677 C C . GLU A 1 87 ? 8.322 -14.247 -13.943 1.00 66.81 87 GLU A C 1
ATOM 679 O O . GLU A 1 87 ? 8.260 -13.022 -13.817 1.00 66.81 87 GLU A O 1
ATOM 684 N N . GLY A 1 88 ? 8.759 -15.040 -12.958 1.00 67.31 88 GLY A N 1
ATOM 685 C CA . GLY A 1 88 ? 9.199 -14.541 -11.656 1.00 67.31 88 GLY A CA 1
ATOM 686 C C . GLY A 1 88 ? 10.374 -13.564 -11.759 1.00 67.31 88 GLY A C 1
ATOM 687 O O . GLY A 1 88 ? 10.436 -12.580 -11.015 1.00 67.31 88 GLY A O 1
ATOM 688 N N . LEU A 1 89 ? 11.259 -13.747 -12.746 1.00 67.12 89 LEU A N 1
ATOM 689 C CA . LEU A 1 89 ? 12.393 -12.856 -12.998 1.00 67.12 89 LEU A CA 1
ATOM 690 C C . LEU A 1 89 ? 11.990 -11.531 -13.648 1.00 67.12 89 LEU A C 1
ATOM 692 O O . LEU A 1 89 ? 12.752 -10.564 -13.565 1.00 67.12 89 LEU A O 1
ATOM 696 N N . LEU A 1 90 ? 10.785 -11.434 -14.205 1.00 73.62 90 LEU A N 1
ATOM 697 C CA . LEU A 1 90 ? 10.233 -10.195 -14.758 1.00 73.62 90 LEU A CA 1
ATOM 698 C C . LEU A 1 90 ? 9.368 -9.427 -13.758 1.00 73.62 90 LEU A C 1
ATOM 700 O O . LEU A 1 90 ? 8.862 -8.353 -14.082 1.00 73.62 90 LEU A O 1
ATOM 704 N N . CYS A 1 91 ? 9.201 -9.947 -12.546 1.00 76.56 91 CYS A N 1
ATOM 705 C CA . CYS A 1 91 ? 8.387 -9.336 -11.510 1.00 76.56 91 CYS A CA 1
ATOM 706 C C . CYS A 1 91 ? 9.265 -8.793 -10.380 1.00 76.56 91 CYS A C 1
ATOM 708 O O . CYS A 1 91 ? 10.165 -9.473 -9.887 1.00 76.56 91 CYS A O 1
ATOM 710 N N . TYR A 1 92 ? 9.012 -7.558 -9.953 1.00 77.88 92 TYR A N 1
ATOM 711 C CA . TYR A 1 92 ? 9.665 -6.985 -8.775 1.00 77.88 92 TYR A CA 1
ATOM 712 C C . TYR A 1 92 ? 8.631 -6.603 -7.715 1.00 77.88 92 TYR A C 1
ATOM 714 O O . TYR A 1 92 ? 7.435 -6.465 -7.993 1.00 77.88 92 TYR A O 1
ATOM 722 N N . SER A 1 93 ? 9.128 -6.459 -6.493 1.00 86.69 93 SER A N 1
ATOM 723 C CA . SER A 1 93 ? 8.346 -6.119 -5.313 1.00 86.69 93 SER A CA 1
ATOM 724 C C . SER A 1 93 ? 8.582 -4.666 -4.912 1.00 86.69 93 SER A C 1
ATOM 726 O O . SER A 1 93 ? 9.714 -4.181 -4.911 1.00 86.69 93 SER A O 1
ATOM 728 N N . LEU A 1 94 ? 7.508 -3.976 -4.538 1.00 89.06 94 LEU A N 1
ATOM 729 C CA . LEU A 1 94 ? 7.535 -2.584 -4.095 1.00 89.06 94 LEU A CA 1
ATOM 730 C C . LEU A 1 94 ? 7.789 -2.500 -2.582 1.00 89.06 94 LEU A C 1
ATOM 732 O O . LEU A 1 94 ? 6.845 -2.489 -1.789 1.00 89.06 94 LEU A O 1
ATOM 736 N N . TYR A 1 95 ? 9.061 -2.419 -2.181 1.00 90.50 95 TYR A N 1
ATOM 737 C CA . TYR A 1 95 ? 9.461 -2.276 -0.771 1.00 90.50 95 TYR A CA 1
ATOM 738 C C . TYR A 1 95 ? 9.477 -0.825 -0.277 1.00 90.50 95 TYR A C 1
ATOM 740 O O . TYR A 1 95 ? 9.308 -0.585 0.915 1.00 90.50 95 TYR A O 1
ATOM 748 N N . GLN A 1 96 ? 9.649 0.147 -1.174 1.00 91.38 96 GLN A N 1
ATOM 749 C CA . GLN A 1 96 ? 9.668 1.571 -0.824 1.00 91.38 96 GLN A CA 1
ATOM 750 C C . GLN A 1 96 ? 8.367 2.030 -0.143 1.00 91.38 96 GLN A C 1
ATOM 752 O O . GLN A 1 96 ? 7.312 1.395 -0.271 1.00 91.38 96 GLN A O 1
ATOM 757 N N . SER A 1 97 ? 8.428 3.138 0.590 1.00 95.12 97 SER A N 1
ATOM 758 C CA . SER A 1 97 ? 7.249 3.699 1.254 1.00 95.12 97 SER A CA 1
ATOM 759 C C . SER A 1 97 ? 6.169 4.079 0.237 1.00 95.12 97 SER A C 1
ATOM 761 O O . SER A 1 97 ? 6.462 4.428 -0.905 1.00 95.12 97 SER A O 1
ATOM 763 N N . LEU A 1 98 ? 4.895 3.999 0.621 1.00 94.56 98 LEU A N 1
ATOM 764 C CA . LEU A 1 98 ? 3.791 4.364 -0.266 1.00 94.56 98 LEU A CA 1
ATOM 765 C C . LEU A 1 98 ? 3.870 5.828 -0.756 1.00 94.56 98 LEU A C 1
ATOM 767 O O . LEU A 1 98 ? 3.596 6.041 -1.933 1.00 94.56 98 LEU A O 1
ATOM 771 N N . PRO A 1 99 ? 4.318 6.816 0.048 1.00 94.69 99 PRO A N 1
ATOM 772 C CA . PRO A 1 99 ? 4.588 8.171 -0.450 1.00 94.69 99 PRO A CA 1
ATOM 773 C C . PRO A 1 99 ? 5.682 8.237 -1.535 1.00 94.69 99 PRO A C 1
ATOM 775 O O . PRO A 1 99 ? 5.570 8.995 -2.499 1.00 94.69 99 PRO A O 1
ATOM 778 N N . GLU A 1 100 ? 6.732 7.413 -1.442 1.00 92.12 100 GLU A N 1
ATOM 779 C CA . GLU A 1 100 ? 7.738 7.303 -2.513 1.00 92.12 100 GLU A CA 1
ATOM 780 C C . GLU A 1 100 ? 7.155 6.629 -3.763 1.00 92.12 100 GLU A C 1
ATOM 782 O O . GLU A 1 100 ? 7.449 7.044 -4.884 1.00 92.12 100 GLU A O 1
ATOM 787 N N . VAL A 1 101 ? 6.300 5.612 -3.591 1.00 90.88 101 VAL A N 1
ATOM 788 C CA . VAL A 1 101 ? 5.546 4.992 -4.697 1.00 90.88 101 VAL A CA 1
ATOM 789 C C . VAL A 1 101 ? 4.626 6.017 -5.366 1.00 90.88 101 VAL A C 1
ATOM 791 O O . VAL A 1 101 ? 4.547 6.037 -6.591 1.00 90.88 101 VAL A O 1
ATOM 794 N N . GLU A 1 102 ? 3.961 6.879 -4.598 1.00 91.19 102 GLU A N 1
ATOM 795 C CA . GLU A 1 102 ? 3.101 7.957 -5.099 1.00 91.19 102 GLU A CA 1
ATOM 796 C C . GLU A 1 102 ? 3.890 9.002 -5.883 1.00 91.19 102 GLU A C 1
ATOM 798 O O . GLU A 1 102 ? 3.508 9.364 -6.996 1.00 91.19 102 GLU A O 1
ATOM 803 N N . THR A 1 103 ? 5.034 9.428 -5.350 1.00 89.44 103 THR A N 1
ATOM 804 C CA . THR A 1 103 ? 5.947 10.341 -6.048 1.00 89.44 103 THR A CA 1
ATOM 805 C C . THR A 1 103 ? 6.384 9.732 -7.379 1.00 89.44 103 THR A C 1
ATOM 807 O O . THR A 1 103 ? 6.199 10.342 -8.435 1.00 89.44 103 THR A O 1
ATOM 810 N N . ALA A 1 104 ? 6.848 8.477 -7.354 1.00 84.75 104 ALA A N 1
ATOM 811 C CA . ALA A 1 104 ? 7.216 7.743 -8.556 1.00 84.75 104 ALA A CA 1
ATOM 812 C C . ALA A 1 104 ? 6.027 7.599 -9.519 1.00 84.75 104 ALA A C 1
ATOM 814 O O . ALA A 1 104 ? 6.187 7.766 -10.724 1.00 84.75 104 ALA A O 1
ATOM 815 N N . PHE A 1 105 ? 4.815 7.326 -9.035 1.00 85.25 105 PHE A N 1
ATOM 816 C CA . PHE A 1 105 ? 3.622 7.256 -9.877 1.00 85.25 105 PHE A CA 1
ATOM 817 C C . PHE A 1 105 ? 3.341 8.592 -10.574 1.00 85.25 105 PHE A C 1
ATOM 819 O O . PHE A 1 105 ? 3.145 8.624 -11.792 1.00 85.25 105 PHE A O 1
ATOM 826 N N . ASN A 1 106 ? 3.368 9.697 -9.832 1.00 83.19 106 ASN A N 1
ATOM 827 C CA . ASN A 1 106 ? 3.072 11.031 -10.344 1.00 83.19 106 ASN A CA 1
ATOM 828 C C . ASN A 1 106 ? 4.098 11.482 -11.393 1.00 83.19 106 ASN A C 1
ATOM 830 O O . ASN A 1 106 ? 3.717 11.998 -12.452 1.00 83.19 106 ASN A O 1
ATOM 834 N N . GLU A 1 107 ? 5.381 11.214 -11.153 1.00 80.00 107 GLU A N 1
ATOM 835 C CA . GLU A 1 107 ? 6.468 11.473 -12.099 1.00 80.00 107 GLU A CA 1
ATOM 836 C C . GLU A 1 107 ? 6.366 10.573 -13.340 1.00 80.00 107 GLU A C 1
ATOM 838 O O . GLU A 1 107 ? 6.345 11.061 -14.477 1.00 80.00 107 GLU A O 1
ATOM 843 N N . ASN A 1 108 ? 6.203 9.262 -13.138 1.00 70.06 108 ASN A N 1
ATOM 844 C CA . ASN A 1 108 ? 6.219 8.267 -14.210 1.00 70.06 108 ASN A CA 1
ATOM 845 C C . ASN A 1 108 ? 4.916 8.204 -15.016 1.00 70.06 108 ASN A C 1
ATOM 847 O O . ASN A 1 108 ? 4.901 7.703 -16.143 1.00 70.06 108 ASN A O 1
ATOM 851 N N . SER A 1 109 ? 3.810 8.752 -14.502 1.00 60.38 109 SER A N 1
ATOM 852 C CA . SER A 1 109 ? 2.562 8.907 -15.262 1.00 60.38 109 SER A CA 1
ATOM 853 C C . SER A 1 109 ? 2.770 9.704 -16.557 1.00 60.38 109 SER A C 1
ATOM 855 O O . SER A 1 109 ? 2.002 9.545 -17.506 1.00 60.38 109 SER A O 1
ATOM 857 N N . LYS A 1 110 ? 3.817 10.541 -16.617 1.00 60.50 110 LYS A N 1
ATOM 858 C CA . LYS A 1 110 ? 4.197 11.347 -17.786 1.00 60.50 110 LYS A CA 1
ATOM 859 C C . LYS A 1 110 ? 5.084 10.583 -18.780 1.00 60.50 110 LYS A C 1
ATOM 861 O O . LYS A 1 110 ? 5.003 10.855 -19.976 1.00 60.50 110 LYS A O 1
ATOM 866 N N . SER A 1 111 ? 5.904 9.640 -18.311 1.00 59.22 111 SER A N 1
ATOM 867 C CA . SER A 1 111 ? 6.859 8.856 -19.120 1.00 59.22 111 SER A CA 1
ATOM 868 C C . SER A 1 111 ? 6.329 7.477 -19.541 1.00 59.22 111 SER A C 1
ATOM 870 O O . SER A 1 111 ? 6.855 6.877 -20.480 1.00 59.22 111 SER A O 1
ATOM 872 N N . GLY A 1 112 ? 5.266 6.987 -18.893 1.00 60.53 112 GLY A N 1
ATOM 873 C CA . GLY A 1 112 ? 4.642 5.685 -19.151 1.00 60.53 112 GLY A CA 1
ATOM 874 C C . GLY A 1 112 ? 5.165 4.539 -18.275 1.00 60.53 112 GLY A C 1
ATOM 875 O O . GLY A 1 112 ? 4.663 3.421 -18.400 1.00 60.53 112 GLY A O 1
ATOM 876 N N . GLY A 1 113 ? 6.126 4.794 -17.381 1.00 72.38 113 GLY A N 1
ATOM 877 C CA . GLY A 1 113 ? 6.712 3.783 -16.498 1.00 72.38 113 GLY A CA 1
ATOM 878 C C . GLY A 1 113 ? 8.097 4.154 -15.962 1.00 72.38 113 GLY A C 1
ATOM 879 O O . GLY A 1 113 ? 8.640 5.199 -16.317 1.00 72.38 113 GLY A O 1
ATOM 880 N N . GLN A 1 114 ? 8.664 3.276 -15.131 1.00 75.56 114 GLN A N 1
ATOM 881 C CA . GLN A 1 114 ? 10.003 3.405 -14.544 1.00 75.56 114 GLN A CA 1
ATOM 882 C C . GLN A 1 114 ? 10.909 2.265 -15.011 1.00 75.56 114 GLN A C 1
ATOM 884 O O . GLN A 1 114 ? 10.451 1.135 -15.159 1.00 75.56 114 GLN A O 1
ATOM 889 N N . ARG A 1 115 ? 12.205 2.535 -15.195 1.00 81.50 115 ARG A N 1
ATOM 890 C CA . ARG A 1 115 ? 13.214 1.472 -15.288 1.00 81.50 115 ARG A CA 1
ATOM 891 C C . ARG A 1 115 ? 13.718 1.114 -13.896 1.00 81.50 115 ARG A C 1
ATOM 893 O O . ARG A 1 115 ? 14.141 2.001 -13.159 1.00 81.50 115 ARG A O 1
ATOM 900 N N . VAL A 1 116 ? 13.702 -0.170 -13.577 1.00 80.44 116 VAL A N 1
ATOM 901 C CA . VAL A 1 116 ? 14.279 -0.729 -12.356 1.00 80.44 116 VAL A CA 1
ATOM 902 C C . VAL A 1 116 ? 15.474 -1.582 -12.759 1.00 80.44 116 VAL A C 1
ATOM 904 O O . VAL A 1 116 ? 15.338 -2.499 -13.570 1.00 80.44 116 VAL A O 1
ATOM 907 N N . ASP A 1 117 ? 16.646 -1.246 -12.229 1.00 81.44 117 ASP A N 1
ATOM 908 C CA . ASP A 1 117 ? 17.856 -2.038 -12.434 1.00 81.44 117 ASP A CA 1
ATOM 909 C C . ASP A 1 117 ? 17.798 -3.318 -11.587 1.00 81.44 117 ASP A C 1
ATOM 911 O O . ASP A 1 117 ? 17.231 -3.343 -10.493 1.00 81.44 117 ASP A O 1
ATOM 915 N N . PHE A 1 118 ? 18.386 -4.397 -12.101 1.00 79.69 118 PHE A N 1
ATOM 916 C CA . PHE A 1 118 ? 18.500 -5.657 -11.368 1.00 79.69 118 PHE A CA 1
ATOM 917 C C . PHE A 1 118 ? 19.691 -5.633 -10.407 1.00 79.69 118 PHE A C 1
ATOM 919 O O . PHE A 1 118 ? 20.687 -4.947 -10.651 1.00 79.69 118 PHE A O 1
ATOM 926 N N . THR A 1 119 ? 19.622 -6.436 -9.341 1.00 81.31 119 THR A N 1
ATOM 927 C CA . THR A 1 119 ? 20.814 -6.735 -8.535 1.00 81.31 119 THR A CA 1
ATOM 928 C C . THR A 1 119 ? 21.854 -7.467 -9.393 1.00 81.31 119 THR A C 1
ATOM 930 O O . THR A 1 119 ? 21.476 -8.101 -10.384 1.00 81.31 119 THR A O 1
ATOM 933 N N . PRO A 1 120 ? 23.153 -7.415 -9.050 1.00 82.94 120 PRO A N 1
ATOM 934 C CA . PRO A 1 120 ? 24.194 -8.097 -9.820 1.00 82.94 120 PRO A CA 1
ATOM 935 C C . PRO A 1 120 ? 23.927 -9.593 -10.015 1.00 82.94 120 PRO A C 1
ATOM 937 O O . PRO A 1 120 ? 24.131 -10.122 -11.105 1.00 82.94 120 PRO A O 1
ATOM 940 N N . GLU A 1 121 ? 23.416 -10.261 -8.982 1.00 83.38 121 GLU A N 1
ATOM 941 C CA . GLU A 1 121 ? 23.111 -11.692 -8.987 1.00 83.38 121 GLU A CA 1
ATOM 942 C C . GLU A 1 121 ? 21.974 -11.996 -9.967 1.00 83.38 121 GLU A C 1
ATOM 944 O O . GLU A 1 121 ? 22.099 -12.868 -10.827 1.00 83.38 121 GLU A O 1
ATOM 949 N N . ARG A 1 122 ? 20.891 -11.215 -9.894 1.00 79.38 122 ARG A N 1
ATOM 950 C CA . ARG A 1 122 ? 19.719 -11.367 -10.762 1.00 79.38 122 ARG A CA 1
ATOM 951 C C . ARG A 1 122 ? 20.012 -10.963 -12.205 1.00 79.38 122 ARG A C 1
ATOM 953 O O . ARG A 1 122 ? 19.494 -11.574 -13.136 1.00 79.38 122 ARG A O 1
ATOM 960 N N . LEU A 1 123 ? 20.857 -9.952 -12.406 1.00 85.12 123 LEU A N 1
ATOM 961 C CA . LEU A 1 123 ? 21.341 -9.567 -13.727 1.00 85.12 123 LEU A CA 1
ATOM 962 C C . LEU A 1 123 ? 22.152 -10.704 -14.354 1.00 85.12 123 LEU A C 1
ATOM 964 O O . LEU A 1 123 ? 21.917 -11.030 -15.513 1.00 85.12 123 LEU A O 1
ATOM 968 N N . ALA A 1 124 ? 23.065 -11.323 -13.600 1.00 85.31 124 ALA A N 1
ATOM 969 C CA . ALA A 1 124 ? 23.871 -12.438 -14.089 1.00 85.31 124 ALA A CA 1
ATOM 970 C C . ALA A 1 124 ? 23.003 -13.647 -14.473 1.00 85.31 124 ALA A C 1
ATOM 972 O O . ALA A 1 124 ? 23.217 -14.237 -15.532 1.00 85.31 124 ALA A O 1
ATOM 973 N N . GLU A 1 125 ? 21.997 -13.978 -13.660 1.00 83.88 125 GLU A N 1
ATOM 974 C CA . GLU A 1 125 ? 21.025 -15.032 -13.971 1.00 83.88 125 GLU A CA 1
ATOM 975 C C . GLU A 1 125 ? 20.257 -14.731 -15.267 1.00 83.88 125 GLU A C 1
ATOM 977 O O . GLU A 1 125 ? 20.216 -15.564 -16.175 1.00 83.88 125 GLU A O 1
ATOM 982 N N . LEU A 1 126 ? 19.722 -13.513 -15.402 1.00 82.06 126 LEU A N 1
ATOM 983 C CA . LEU A 1 126 ? 19.019 -13.084 -16.610 1.00 82.06 126 LEU A CA 1
ATOM 984 C C . LEU A 1 126 ? 19.922 -13.136 -17.845 1.00 82.06 126 LEU A C 1
ATOM 986 O O . LEU A 1 126 ? 19.522 -13.682 -18.867 1.00 82.06 126 LEU A O 1
ATOM 990 N N . GLN A 1 127 ? 21.154 -12.636 -17.756 1.00 85.25 127 GLN A N 1
ATOM 991 C CA . GLN A 1 127 ? 22.106 -12.663 -18.868 1.00 85.25 127 GLN A CA 1
ATOM 992 C C . GLN A 1 127 ? 22.467 -14.093 -19.297 1.00 85.25 127 GLN A C 1
ATOM 994 O O . GLN A 1 127 ? 22.627 -14.349 -20.493 1.00 85.25 127 GLN A O 1
ATOM 999 N N . GLN A 1 128 ? 22.556 -15.037 -18.353 1.00 85.06 128 GLN A N 1
ATOM 1000 C CA . GLN A 1 128 ? 22.772 -16.454 -18.659 1.00 85.06 128 GLN A CA 1
ATOM 1001 C C . GLN A 1 128 ? 21.567 -17.077 -19.373 1.00 85.06 128 GLN A C 1
ATOM 1003 O O . GLN A 1 128 ? 21.752 -17.763 -20.382 1.00 85.06 128 GLN A O 1
ATOM 1008 N N . GLN A 1 129 ? 20.345 -16.817 -18.895 1.00 81.12 129 GLN A N 1
ATOM 1009 C CA . GLN A 1 129 ? 19.120 -17.361 -19.491 1.00 81.12 129 GLN A CA 1
ATOM 1010 C C . GLN A 1 129 ? 18.846 -16.777 -20.882 1.00 81.12 129 GLN A C 1
ATOM 1012 O O . GLN A 1 129 ? 18.549 -17.512 -21.822 1.00 81.12 129 GLN A O 1
ATOM 1017 N N . THR A 1 130 ? 19.004 -15.461 -21.041 1.00 79.19 130 THR A N 1
ATOM 1018 C CA . THR A 1 130 ? 18.691 -14.762 -22.293 1.00 79.19 130 THR A CA 1
ATOM 1019 C C . THR A 1 130 ? 19.852 -14.739 -23.286 1.00 79.19 130 THR A C 1
ATOM 1021 O O . THR A 1 130 ? 19.676 -14.287 -24.416 1.00 79.19 130 THR A O 1
ATOM 1024 N N . ARG A 1 131 ? 21.056 -15.172 -22.878 1.00 81.31 131 ARG A N 1
ATOM 1025 C CA . ARG A 1 131 ? 22.315 -15.082 -23.651 1.00 81.31 131 ARG A CA 1
ATOM 1026 C C . ARG A 1 131 ? 22.651 -13.660 -24.120 1.00 81.31 131 ARG A C 1
ATOM 1028 O O . ARG A 1 131 ? 23.344 -13.476 -25.121 1.00 81.31 131 ARG A O 1
ATOM 1035 N N . LEU A 1 132 ? 22.165 -12.648 -23.402 1.00 80.88 132 LEU A N 1
ATOM 1036 C CA . LEU 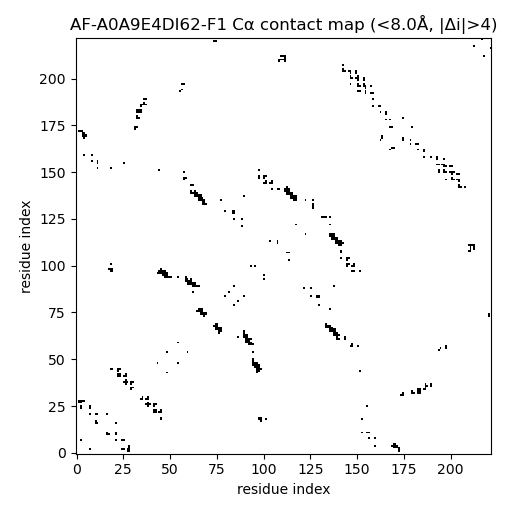A 1 132 ? 22.450 -11.244 -23.687 1.00 80.88 132 LEU A CA 1
ATOM 1037 C C . LEU A 1 132 ? 23.593 -10.780 -22.787 1.00 80.88 132 LEU A C 1
ATOM 1039 O O . LEU A 1 132 ? 23.497 -10.876 -21.573 1.00 80.88 132 LEU A O 1
ATOM 1043 N N . SER A 1 133 ? 24.657 -10.230 -23.367 1.00 79.81 133 SER A N 1
ATOM 1044 C CA . SER A 1 133 ? 25.792 -9.667 -22.614 1.00 79.81 133 SER A CA 1
ATOM 1045 C C . SER A 1 133 ? 25.643 -8.173 -22.309 1.00 79.81 133 SER A C 1
ATOM 1047 O O . SER A 1 133 ? 26.544 -7.557 -21.741 1.00 79.81 133 SER A O 1
ATOM 1049 N N . THR A 1 134 ? 24.521 -7.567 -22.702 1.00 84.00 134 THR A N 1
ATOM 1050 C CA . THR A 1 134 ? 24.277 -6.138 -22.500 1.00 84.00 134 THR A CA 1
ATOM 1051 C C . THR A 1 134 ? 23.614 -5.836 -21.154 1.00 84.00 134 THR A C 1
ATOM 1053 O O . THR A 1 134 ? 23.187 -6.736 -20.431 1.00 84.00 134 THR A O 1
ATOM 1056 N N . ARG A 1 135 ? 23.525 -4.546 -20.811 1.00 85.00 135 ARG A N 1
ATOM 1057 C CA . ARG A 1 135 ? 22.782 -4.067 -19.643 1.00 85.00 135 ARG A CA 1
ATOM 1058 C C . ARG A 1 135 ? 21.297 -4.350 -19.836 1.00 85.00 135 ARG A C 1
ATOM 1060 O O . ARG A 1 135 ? 20.715 -3.927 -20.837 1.00 85.00 135 ARG A O 1
ATOM 1067 N N . LEU A 1 136 ? 20.708 -5.021 -18.853 1.00 85.44 136 LEU A N 1
ATOM 1068 C CA . LEU A 1 136 ? 19.284 -5.323 -18.786 1.00 85.44 136 LEU A CA 1
ATOM 1069 C C . LEU A 1 136 ? 18.651 -4.548 -17.632 1.00 85.44 136 LEU A C 1
ATOM 1071 O O . LEU A 1 136 ? 19.274 -4.373 -16.586 1.00 85.44 136 LEU A O 1
ATOM 1075 N N . ALA A 1 137 ? 17.415 -4.110 -17.824 1.00 85.75 137 ALA A N 1
ATOM 1076 C CA . ALA A 1 137 ? 16.592 -3.499 -16.789 1.00 85.75 137 ALA A CA 1
ATOM 1077 C C . ALA A 1 137 ? 15.129 -3.904 -16.984 1.00 85.75 137 ALA A C 1
ATOM 1079 O O . ALA A 1 137 ? 14.732 -4.366 -18.058 1.00 85.75 137 ALA A O 1
ATOM 1080 N N . LEU A 1 138 ? 14.315 -3.711 -15.953 1.00 83.81 138 LEU A N 1
ATOM 1081 C CA . LEU A 1 138 ? 12.883 -3.949 -16.017 1.00 83.81 138 LEU A CA 1
ATOM 1082 C C . LEU A 1 138 ? 12.145 -2.630 -16.251 1.00 83.81 138 LEU A C 1
ATOM 1084 O O . LEU A 1 138 ? 12.204 -1.723 -15.423 1.00 83.81 138 LEU A O 1
ATOM 1088 N N . ALA A 1 139 ? 11.426 -2.516 -17.364 1.00 82.75 139 ALA A N 1
ATOM 1089 C CA . ALA A 1 139 ? 10.496 -1.419 -17.595 1.00 82.75 139 ALA A CA 1
ATOM 1090 C C . ALA A 1 139 ? 9.159 -1.734 -16.914 1.00 82.75 139 ALA A C 1
ATOM 1092 O O . ALA A 1 139 ? 8.367 -2.549 -17.390 1.00 82.75 139 ALA A O 1
ATOM 1093 N N . VAL A 1 140 ? 8.913 -1.081 -15.788 1.00 81.31 140 VAL A N 1
ATOM 1094 C CA . VAL A 1 140 ? 7.718 -1.243 -14.967 1.00 81.31 140 VAL A CA 1
ATOM 1095 C C . VAL A 1 140 ? 6.669 -0.229 -15.386 1.00 81.31 140 VAL A C 1
ATOM 1097 O O . VAL A 1 140 ? 6.932 0.972 -15.434 1.00 81.31 140 VAL A O 1
ATOM 1100 N N . SER A 1 141 ? 5.449 -0.699 -15.637 1.00 80.38 141 SER A N 1
ATOM 1101 C CA . SER A 1 141 ? 4.341 0.185 -15.995 1.00 80.38 141 SER A CA 1
ATOM 1102 C C . SER A 1 141 ? 3.941 1.111 -14.841 1.00 80.38 141 SER A C 1
ATOM 1104 O O . SER A 1 141 ? 3.889 0.693 -13.683 1.00 80.38 141 SER A O 1
ATOM 1106 N N . SER A 1 142 ? 3.546 2.348 -15.155 1.00 82.00 142 SER A N 1
ATOM 1107 C CA . SER A 1 142 ? 2.962 3.270 -14.164 1.00 82.00 142 SER A CA 1
ATOM 1108 C C . SER A 1 142 ? 1.722 2.691 -13.468 1.00 82.00 142 SER A C 1
ATOM 1110 O O . SER A 1 142 ? 1.419 3.064 -12.338 1.00 82.00 142 SER A O 1
ATOM 1112 N N . ARG A 1 143 ? 1.036 1.733 -14.107 1.00 84.06 143 ARG A N 1
ATOM 1113 C CA . ARG A 1 143 ? -0.114 1.015 -13.548 1.00 84.06 143 ARG A CA 1
ATOM 1114 C C . ARG A 1 143 ? 0.237 0.213 -12.295 1.00 84.06 143 ARG A C 1
ATOM 1116 O O . ARG A 1 143 ? -0.597 0.132 -11.402 1.00 84.06 143 ARG A O 1
ATOM 1123 N N . SER A 1 144 ? 1.442 -0.346 -12.205 1.00 85.19 144 SER A N 1
ATOM 1124 C CA . SER A 1 144 ? 1.866 -1.101 -11.020 1.00 85.19 144 SER A CA 1
ATOM 1125 C C . SER A 1 144 ? 2.003 -0.189 -9.797 1.00 85.19 144 SER A C 1
ATOM 1127 O O . SER A 1 144 ? 1.540 -0.529 -8.713 1.00 85.19 144 SER A O 1
ATOM 1129 N N . PHE A 1 145 ? 2.553 1.013 -9.990 1.00 88.06 145 PHE A N 1
ATOM 1130 C CA . PHE A 1 145 ? 2.614 2.035 -8.943 1.00 88.06 145 PHE A CA 1
ATOM 1131 C C . PHE A 1 145 ? 1.215 2.560 -8.594 1.00 88.06 145 PHE A C 1
ATOM 1133 O O . PHE A 1 145 ? 0.881 2.683 -7.418 1.00 88.06 145 PHE A O 1
ATOM 1140 N N . ALA A 1 146 ? 0.371 2.789 -9.608 1.00 89.69 146 ALA A N 1
ATOM 1141 C CA . ALA A 1 146 ? -1.017 3.200 -9.412 1.00 89.69 146 ALA A CA 1
ATOM 1142 C C . ALA A 1 146 ? -1.799 2.193 -8.563 1.00 89.69 146 ALA A C 1
ATOM 1144 O O . ALA A 1 146 ? -2.522 2.591 -7.658 1.00 89.69 146 ALA A O 1
ATOM 1145 N N . LEU A 1 147 ? -1.640 0.894 -8.838 1.00 92.06 147 LEU A N 1
ATOM 1146 C CA . LEU A 1 147 ? -2.286 -0.171 -8.080 1.00 92.06 147 LEU A CA 1
ATOM 1147 C C . LEU A 1 147 ? -1.933 -0.079 -6.594 1.00 92.06 147 LEU A C 1
ATOM 1149 O O . LEU A 1 147 ? -2.838 -0.093 -5.767 1.00 92.06 147 LEU A O 1
ATOM 1153 N N . ALA A 1 148 ? -0.649 0.052 -6.256 1.00 93.12 148 AL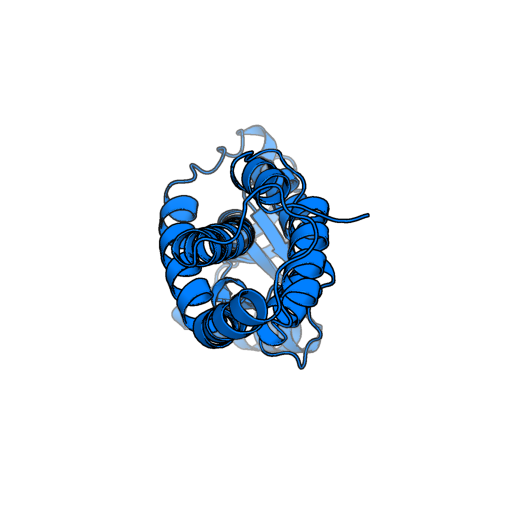A A N 1
ATOM 1154 C CA . ALA A 1 148 ? -0.226 0.146 -4.863 1.00 93.12 148 ALA A CA 1
ATOM 1155 C C . ALA A 1 148 ? -0.804 1.390 -4.165 1.00 93.12 148 ALA A C 1
ATOM 1157 O O . ALA A 1 148 ? -1.375 1.270 -3.082 1.00 93.12 148 ALA A O 1
ATOM 1158 N N . VAL A 1 149 ? -0.721 2.562 -4.805 1.00 93.12 149 VAL A N 1
ATOM 1159 C CA . VAL A 1 149 ? -1.267 3.831 -4.282 1.00 93.12 149 VAL A CA 1
ATOM 1160 C C . VAL A 1 149 ? -2.776 3.732 -4.052 1.00 93.12 149 VAL A C 1
ATOM 1162 O O . VAL A 1 149 ? -3.268 4.027 -2.961 1.00 93.12 149 VAL A O 1
ATOM 1165 N N . LEU A 1 150 ? -3.512 3.269 -5.065 1.00 94.19 150 LEU A N 1
ATOM 1166 C CA . LEU A 1 150 ? -4.965 3.142 -5.010 1.00 94.19 150 LEU A CA 1
ATOM 1167 C C . LEU A 1 150 ? -5.393 2.109 -3.970 1.00 94.19 150 LEU A C 1
ATOM 1169 O O . LEU A 1 150 ? -6.314 2.389 -3.213 1.00 94.19 150 LEU A O 1
ATOM 1173 N N . ALA A 1 151 ? -4.720 0.957 -3.885 1.00 96.25 151 ALA A N 1
ATOM 1174 C CA . ALA A 1 151 ? -5.036 -0.088 -2.912 1.00 96.25 151 ALA A CA 1
ATOM 1175 C C . ALA A 1 151 ? -4.779 0.370 -1.470 1.00 96.25 151 ALA A C 1
ATOM 1177 O O . ALA A 1 151 ? -5.604 0.113 -0.592 1.00 96.25 151 ALA A O 1
ATOM 1178 N N . GLY A 1 152 ? -3.677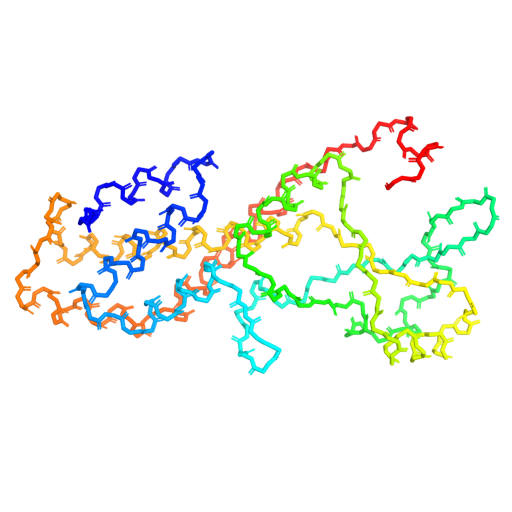 1.085 -1.219 1.00 95.94 152 GLY A N 1
ATOM 1179 C CA . GLY A 1 152 ? -3.385 1.652 0.098 1.00 95.94 152 GLY A CA 1
ATOM 1180 C C . GLY A 1 152 ? -4.467 2.635 0.547 1.00 95.94 152 GLY A C 1
ATOM 1181 O O . GLY A 1 152 ? -5.027 2.484 1.635 1.00 95.94 152 GLY A O 1
ATOM 1182 N N . ARG A 1 153 ? -4.837 3.584 -0.324 1.00 96.81 153 ARG A N 1
ATOM 1183 C CA . ARG A 1 153 ? -5.926 4.541 -0.061 1.00 96.81 153 ARG A CA 1
ATOM 1184 C C . ARG A 1 153 ? -7.271 3.839 0.131 1.00 96.81 153 ARG A C 1
ATOM 1186 O O . ARG A 1 153 ? -7.990 4.155 1.076 1.00 96.81 153 ARG A O 1
ATOM 1193 N N . GLU A 1 154 ? -7.588 2.858 -0.717 1.00 97.19 154 GLU A N 1
ATOM 1194 C CA . GLU A 1 154 ? -8.831 2.088 -0.602 1.00 97.19 154 GLU A CA 1
ATOM 1195 C C . GLU A 1 154 ? -8.913 1.346 0.738 1.00 97.19 154 GLU A C 1
ATOM 1197 O O . GLU A 1 154 ? -9.941 1.328 1.408 1.00 97.19 154 GLU A O 1
ATOM 1202 N N . THR A 1 155 ? -7.806 0.743 1.168 1.00 97.94 155 THR A N 1
ATOM 1203 C CA . THR A 1 155 ? -7.769 -0.003 2.430 1.00 97.94 155 THR A CA 1
ATOM 1204 C C . THR A 1 155 ? -8.109 0.918 3.604 1.00 97.94 155 THR A C 1
ATOM 1206 O O . THR A 1 155 ? -8.912 0.546 4.461 1.00 97.94 155 THR A O 1
ATOM 1209 N N . VAL A 1 156 ? -7.574 2.148 3.615 1.00 97.50 156 VAL A N 1
ATOM 1210 C CA . VAL A 1 156 ? -7.933 3.160 4.623 1.00 97.50 156 VAL A CA 1
ATOM 1211 C C . VAL A 1 156 ? -9.411 3.548 4.513 1.00 97.50 156 VAL A C 1
ATOM 1213 O O . VAL A 1 156 ? -10.090 3.627 5.537 1.00 97.50 156 VAL A O 1
ATOM 1216 N N . ARG A 1 157 ? -9.945 3.735 3.299 1.00 97.06 157 ARG A N 1
ATOM 1217 C CA . ARG A 1 157 ? -11.364 4.068 3.089 1.00 97.06 157 ARG A CA 1
ATOM 1218 C C . ARG A 1 157 ? -12.298 2.972 3.612 1.00 97.06 157 ARG A C 1
ATOM 1220 O O . ARG A 1 157 ? -13.241 3.280 4.341 1.00 97.06 157 ARG A O 1
ATOM 1227 N N . LEU A 1 158 ? -12.041 1.706 3.283 1.00 96.94 158 LEU A N 1
ATOM 1228 C CA . LEU A 1 158 ? -12.829 0.568 3.771 1.00 96.94 158 LEU A CA 1
ATOM 1229 C C . LEU A 1 158 ? -12.736 0.417 5.293 1.00 96.94 158 LEU A C 1
ATOM 1231 O O . LEU A 1 158 ? -13.739 0.145 5.950 1.00 96.94 158 LEU A O 1
ATOM 1235 N N . TRP A 1 159 ? -11.554 0.642 5.865 1.00 96.94 159 TRP A N 1
ATOM 1236 C CA . TRP A 1 159 ? -11.375 0.652 7.314 1.00 96.94 159 TRP A CA 1
ATOM 1237 C C . TRP A 1 159 ? -12.224 1.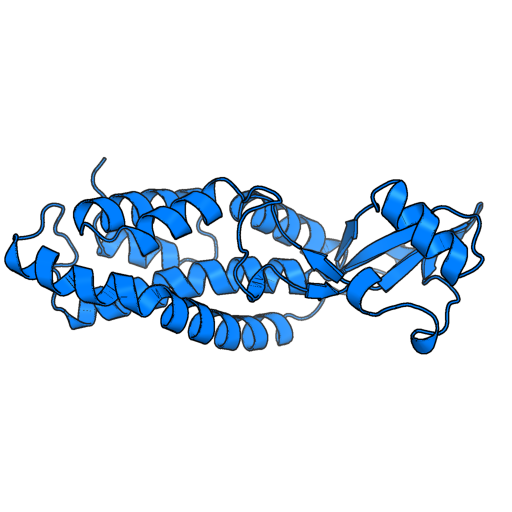741 7.990 1.00 96.94 159 TRP A C 1
ATOM 1239 O O . TRP A 1 159 ? -12.968 1.435 8.922 1.00 96.94 159 TRP A O 1
ATOM 1249 N N . LEU A 1 160 ? -12.200 2.981 7.485 1.00 95.38 160 LEU A N 1
ATOM 1250 C CA . LEU A 1 160 ? -13.039 4.075 7.997 1.00 95.38 160 LEU A CA 1
ATOM 1251 C C . LEU A 1 160 ? -14.535 3.768 7.870 1.00 95.38 160 LEU A C 1
ATOM 1253 O O . LEU A 1 160 ? -15.306 4.099 8.770 1.00 95.38 160 LEU A O 1
ATOM 1257 N N . HIS A 1 161 ? -14.948 3.124 6.776 1.00 94.31 161 HIS A N 1
ATOM 1258 C CA . HIS A 1 161 ? -16.332 2.701 6.585 1.00 94.31 161 HIS A CA 1
ATOM 1259 C C . HIS A 1 161 ? -16.782 1.728 7.683 1.00 94.31 161 HIS A C 1
ATOM 1261 O O . HIS A 1 161 ? -17.826 1.945 8.293 1.00 94.31 161 HIS A O 1
ATOM 1267 N N . HIS A 1 162 ? -15.964 0.728 8.019 1.00 93.25 162 HIS A N 1
ATOM 1268 C CA . HIS A 1 162 ? -16.277 -0.193 9.115 1.00 93.25 162 HIS A CA 1
ATOM 1269 C C . HIS A 1 162 ? -16.286 0.481 10.491 1.00 93.25 162 HIS A C 1
ATOM 1271 O O . HIS A 1 162 ? -17.118 0.143 11.329 1.00 93.25 162 HIS A O 1
ATOM 1277 N N . LEU A 1 163 ? -15.419 1.470 10.734 1.00 92.38 163 LEU A N 1
ATOM 1278 C CA .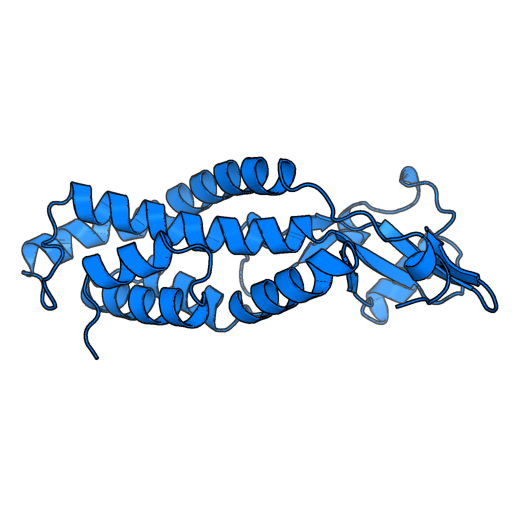 LEU A 1 163 ? -15.504 2.270 11.962 1.00 92.38 163 LEU A CA 1
ATOM 1279 C C . LEU A 1 163 ? -16.820 3.061 12.045 1.00 92.38 163 LEU A C 1
ATOM 1281 O O . LEU A 1 163 ? -17.383 3.201 13.130 1.00 92.38 163 LEU A O 1
ATOM 1285 N N . ALA A 1 164 ? -17.329 3.552 10.913 1.00 89.94 164 ALA A N 1
ATOM 1286 C CA . ALA A 1 164 ? -18.614 4.242 10.857 1.00 89.94 164 ALA A CA 1
ATOM 1287 C C . ALA A 1 164 ? -19.801 3.291 11.100 1.00 89.94 164 ALA A C 1
ATOM 1289 O O . ALA A 1 164 ? -20.739 3.670 11.797 1.00 89.94 164 ALA A O 1
ATOM 1290 N N . GLU A 1 165 ? -19.752 2.053 10.593 1.00 90.56 165 GLU A N 1
ATOM 1291 C CA . GLU A 1 165 ? -20.771 1.020 10.861 1.00 90.56 165 GLU A CA 1
ATOM 1292 C C . GLU A 1 165 ? -20.869 0.656 12.351 1.00 90.56 165 GLU A C 1
ATOM 1294 O O . GLU A 1 165 ? -21.954 0.353 12.843 1.00 90.56 165 GLU A O 1
ATOM 1299 N N . LEU A 1 166 ? -19.756 0.742 13.087 1.00 89.56 166 LEU A N 1
ATOM 1300 C CA . LEU A 1 166 ? -19.724 0.577 14.545 1.00 89.56 166 LEU A CA 1
ATOM 1301 C C . LEU A 1 166 ? -20.292 1.784 15.314 1.00 89.56 166 LEU A C 1
ATOM 1303 O O . LEU A 1 166 ? -20.367 1.751 16.541 1.00 89.56 166 LEU A O 1
ATOM 1307 N N . GLY A 1 167 ? -20.666 2.864 14.623 1.00 87.44 167 GLY A N 1
ATOM 1308 C CA . GLY A 1 167 ? -21.214 4.068 15.242 1.00 87.44 167 GLY A CA 1
ATOM 1309 C C . GLY A 1 167 ? -20.178 4.908 15.990 1.00 87.44 167 GLY A C 1
ATOM 1310 O O . GLY A 1 167 ? -20.549 5.656 16.898 1.00 87.44 167 GLY A O 1
ATOM 1311 N N . LEU A 1 168 ? -18.885 4.808 15.642 1.00 86.62 168 LEU A N 1
ATOM 1312 C CA . LEU A 1 168 ? -17.874 5.671 16.252 1.00 86.62 168 LEU A CA 1
ATOM 1313 C C . LEU A 1 168 ? -18.168 7.148 15.917 1.00 86.62 168 LEU A C 1
ATOM 1315 O O . LEU A 1 168 ? -18.392 7.482 14.750 1.00 86.62 168 LEU A O 1
ATOM 1319 N N . PRO A 1 169 ? -18.134 8.056 16.912 1.00 84.81 169 PRO A N 1
ATOM 1320 C CA . PRO A 1 169 ? -18.401 9.464 16.667 1.00 84.81 169 PRO A CA 1
ATOM 1321 C C . PRO A 1 169 ? -17.317 10.076 15.777 1.00 84.81 169 PRO A C 1
ATOM 1323 O O . PRO A 1 169 ? -16.125 9.982 16.072 1.00 84.81 169 PRO A O 1
ATOM 1326 N N . VAL A 1 170 ? -17.746 10.726 14.693 1.00 84.69 170 VAL A N 1
ATOM 1327 C CA . VAL A 1 170 ? -16.848 11.174 13.617 1.00 84.69 170 VAL A CA 1
ATOM 1328 C C . VAL A 1 170 ? -15.894 12.296 14.031 1.00 84.69 170 VAL A C 1
ATOM 1330 O O . VAL A 1 170 ? -14.750 12.313 13.580 1.00 84.69 170 VAL A O 1
ATOM 1333 N N . ASP A 1 171 ? -16.336 13.169 14.938 1.00 85.62 171 ASP A N 1
ATOM 1334 C CA . ASP A 1 171 ? -15.586 14.340 15.417 1.00 85.62 171 ASP A CA 1
ATOM 1335 C C . ASP A 1 171 ? -14.882 14.090 16.759 1.00 85.62 171 ASP A C 1
ATOM 1337 O O . ASP A 1 171 ? -14.272 14.985 17.344 1.00 85.62 171 ASP A O 1
ATOM 1341 N N . ALA A 1 172 ? -14.968 12.867 17.288 1.00 81.12 172 ALA A N 1
ATOM 1342 C CA . ALA A 1 172 ? -14.368 12.546 18.570 1.00 81.12 172 ALA A CA 1
ATOM 1343 C C . ALA A 1 172 ? -12.850 12.353 18.452 1.00 81.12 172 ALA A C 1
ATOM 1345 O O . ALA A 1 172 ? -12.338 11.680 17.561 1.00 81.12 172 ALA A O 1
ATOM 1346 N N . HIS A 1 173 ? -12.126 12.898 19.431 1.00 80.44 173 HIS A N 1
ATOM 1347 C CA . HIS A 1 173 ? -10.683 12.690 19.608 1.00 80.44 173 HIS A CA 1
ATOM 1348 C C . HIS A 1 173 ? -10.353 11.688 20.726 1.00 80.44 173 HIS A C 1
ATOM 1350 O O . HIS A 1 173 ? -9.187 11.351 20.955 1.00 80.44 173 HIS A O 1
ATOM 1356 N N . ARG A 1 174 ? -11.381 11.235 21.451 1.00 80.94 174 ARG A N 1
ATOM 1357 C CA . ARG A 1 174 ? -11.316 10.215 22.494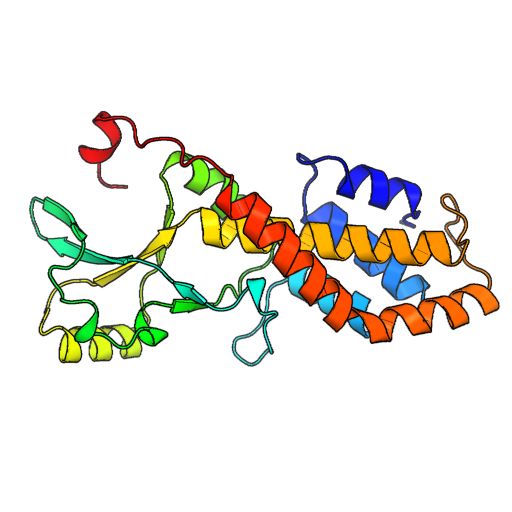 1.00 80.94 174 ARG A CA 1
ATOM 1358 C C . ARG A 1 174 ? -12.536 9.315 22.356 1.00 80.94 174 ARG A C 1
ATOM 1360 O O .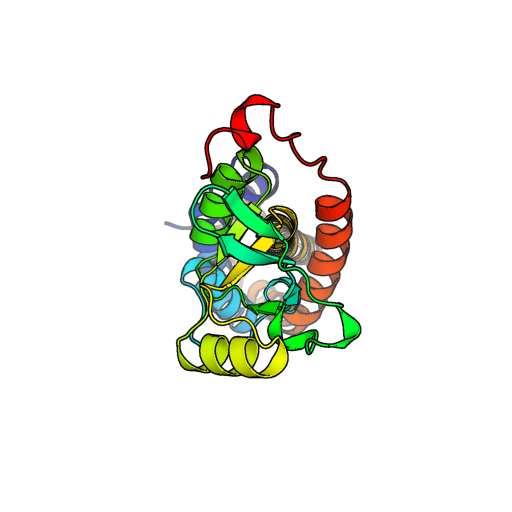 ARG A 1 174 ? -13.651 9.811 22.240 1.00 80.94 174 ARG A O 1
ATOM 1367 N N . PHE A 1 175 ? -12.304 8.012 22.425 1.00 84.69 175 PHE A N 1
ATOM 1368 C CA . PHE A 1 175 ? -13.343 7.001 22.280 1.00 84.69 175 PHE A CA 1
ATOM 1369 C C . PHE A 1 175 ? -13.624 6.338 23.630 1.00 84.69 175 PHE A C 1
ATOM 1371 O O . PHE A 1 175 ? -12.694 6.172 24.430 1.00 84.69 175 PHE A O 1
ATOM 1378 N N . PRO A 1 176 ? -14.889 5.997 23.920 1.00 85.12 176 PRO A N 1
ATOM 1379 C CA . PRO A 1 176 ? -15.228 5.280 25.134 1.00 85.12 176 PRO A CA 1
ATOM 1380 C C . PRO A 1 176 ? -14.699 3.827 25.065 1.00 85.12 176 PRO A C 1
ATOM 1382 O O . PRO A 1 176 ? -14.542 3.281 23.967 1.00 85.12 176 PRO A O 1
ATOM 1385 N N . PRO A 1 177 ? -14.353 3.199 26.209 1.00 86.56 177 PRO A N 1
ATOM 1386 C CA . PRO A 1 177 ? -13.633 1.919 26.224 1.00 86.56 177 PRO A CA 1
ATOM 1387 C C . PRO A 1 177 ? -14.371 0.752 25.555 1.00 86.56 177 PRO A C 1
ATOM 1389 O O . PRO A 1 177 ? -13.740 -0.140 24.995 1.00 86.56 177 PRO A O 1
ATOM 1392 N N . ASP A 1 178 ? -15.699 0.760 25.604 1.00 88.00 178 ASP A N 1
ATOM 1393 C CA . ASP A 1 178 ? -16.584 -0.218 24.972 1.00 88.00 178 ASP A CA 1
ATOM 1394 C C . ASP A 1 178 ? -16.511 -0.163 23.440 1.00 88.00 178 ASP A C 1
ATOM 1396 O O . ASP A 1 178 ? -16.397 -1.205 22.796 1.00 88.00 178 ASP A O 1
ATOM 1400 N N . LEU A 1 179 ? -16.503 1.038 22.852 1.00 84.25 179 LEU A N 1
ATOM 1401 C CA . LEU A 1 179 ? -16.331 1.208 21.406 1.00 84.25 179 LEU A CA 1
ATOM 1402 C C . LEU A 1 179 ? -14.906 0.883 20.959 1.00 84.25 179 LEU A C 1
ATOM 1404 O O . LEU A 1 179 ? -14.725 0.311 19.889 1.00 84.25 179 LEU A O 1
ATOM 1408 N N . VAL A 1 180 ? -13.893 1.183 21.780 1.00 87.25 180 VAL A N 1
ATOM 1409 C CA . VAL A 1 180 ? -12.507 0.757 21.511 1.00 87.25 180 VAL A CA 1
ATOM 1410 C C . VAL A 1 180 ? -12.410 -0.771 21.480 1.00 87.25 180 VAL A C 1
ATOM 1412 O O . VAL A 1 180 ? -11.785 -1.330 20.582 1.00 87.25 180 VAL A O 1
ATOM 1415 N N . ALA A 1 181 ? -13.070 -1.460 22.415 1.00 86.94 181 ALA A N 1
ATOM 1416 C CA . ALA A 1 181 ? -13.112 -2.920 22.432 1.00 86.94 181 ALA A CA 1
ATOM 1417 C C . ALA A 1 181 ? -13.828 -3.500 21.198 1.00 86.94 181 ALA A C 1
ATOM 1419 O O . ALA A 1 181 ? -13.361 -4.484 20.633 1.00 86.94 181 ALA A O 1
ATOM 1420 N N . GLN A 1 182 ? -14.917 -2.876 20.740 1.00 84.50 182 GLN A N 1
ATOM 1421 C CA . GLN A 1 182 ? -15.615 -3.288 19.514 1.00 84.50 182 GLN A CA 1
ATOM 1422 C C . GLN A 1 182 ? -14.786 -3.014 18.253 1.00 84.50 182 GLN A C 1
ATOM 1424 O O . GLN A 1 182 ? -14.714 -3.860 17.362 1.00 84.50 182 GLN A O 1
ATOM 1429 N N . ALA A 1 183 ? -14.100 -1.871 18.192 1.00 86.38 183 ALA A N 1
ATOM 1430 C CA . ALA A 1 183 ? -13.214 -1.521 17.087 1.00 86.38 183 ALA A CA 1
ATOM 1431 C C . ALA A 1 183 ? -12.035 -2.498 16.953 1.00 86.38 183 ALA A C 1
ATOM 1433 O O . ALA A 1 183 ? -11.541 -2.691 15.842 1.00 86.38 183 ALA A O 1
ATOM 1434 N N . ALA A 1 184 ? -11.613 -3.165 18.032 1.00 83.50 184 ALA A N 1
ATOM 1435 C CA . ALA A 1 184 ? -10.581 -4.198 17.964 1.00 83.50 184 ALA A CA 1
ATOM 1436 C C . ALA A 1 184 ? -10.963 -5.357 17.022 1.00 83.50 184 ALA A C 1
ATOM 1438 O O . ALA A 1 184 ? -10.092 -5.878 16.337 1.00 83.50 184 ALA A O 1
ATOM 1439 N N . ALA A 1 185 ? -12.252 -5.695 16.885 1.00 85.00 185 ALA A N 1
ATOM 1440 C CA . ALA A 1 185 ? -12.703 -6.732 15.948 1.00 85.00 185 ALA A CA 1
ATOM 1441 C C . ALA A 1 185 ? -12.485 -6.354 14.469 1.00 85.00 185 ALA A C 1
ATOM 1443 O O . ALA A 1 185 ? -12.399 -7.223 13.605 1.00 85.00 185 ALA A O 1
ATOM 1444 N N . VAL A 1 186 ? -12.380 -5.057 14.156 1.00 89.50 186 VAL A N 1
ATOM 1445 C CA . VAL A 1 186 ? -12.049 -4.583 12.801 1.00 89.50 186 VAL A CA 1
ATOM 1446 C C . VAL A 1 186 ? -10.562 -4.796 12.495 1.00 89.50 186 VAL A C 1
ATOM 1448 O O . VAL A 1 186 ? -10.207 -4.950 11.329 1.00 89.50 186 VAL A O 1
ATOM 1451 N N . ASP A 1 187 ? -9.699 -4.863 13.517 1.00 92.69 187 ASP A N 1
ATOM 1452 C CA . ASP A 1 187 ? -8.259 -5.122 13.352 1.00 92.69 187 ASP A CA 1
ATOM 1453 C C . ASP A 1 187 ? -8.014 -6.486 12.689 1.00 92.69 187 ASP A C 1
ATOM 1455 O O . ASP A 1 187 ? -7.232 -6.593 11.743 1.00 92.69 187 ASP A O 1
ATOM 1459 N N . ASP A 1 188 ? -8.768 -7.504 13.114 1.00 91.19 188 ASP A N 1
ATOM 1460 C CA . ASP A 1 188 ? -8.688 -8.872 12.588 1.00 91.19 188 ASP A CA 1
ATOM 1461 C C . ASP A 1 188 ? -9.159 -8.978 11.129 1.00 91.19 188 ASP A C 1
ATOM 1463 O O . ASP A 1 188 ? -8.790 -9.907 10.408 1.00 91.19 188 ASP A O 1
ATOM 1467 N N . ARG A 1 189 ? -9.948 -8.004 10.660 1.00 93.00 189 ARG A N 1
ATOM 1468 C CA . ARG A 1 189 ? -10.462 -7.959 9.286 1.00 93.00 189 ARG A CA 1
ATOM 1469 C C . ARG A 1 189 ? -9.493 -7.322 8.300 1.00 93.00 189 ARG A C 1
ATOM 1471 O O . ARG A 1 189 ? -9.756 -7.365 7.102 1.00 93.00 189 ARG A O 1
ATOM 1478 N N . LEU A 1 190 ? -8.369 -6.762 8.752 1.00 95.31 190 LEU A N 1
ATOM 1479 C CA . LEU A 1 190 ? -7.410 -6.080 7.878 1.00 95.31 190 LEU A CA 1
ATOM 1480 C C . LEU A 1 190 ? -7.031 -6.880 6.609 1.00 95.31 190 LEU A C 1
ATOM 1482 O O . LEU A 1 190 ? -7.040 -6.277 5.534 1.00 95.31 190 LEU A O 1
ATOM 1486 N N . PRO A 1 191 ? -6.750 -8.200 6.659 1.00 95.25 191 PRO A N 1
ATOM 1487 C CA . PRO A 1 191 ? -6.452 -8.965 5.446 1.00 95.25 191 PRO A CA 1
ATOM 1488 C C . PRO A 1 191 ? -7.609 -8.975 4.432 1.00 95.25 191 PRO A C 1
ATOM 1490 O O . PRO A 1 191 ? -7.378 -8.846 3.231 1.00 95.25 191 PRO A O 1
ATOM 1493 N N . GLU A 1 192 ? -8.855 -9.070 4.908 1.00 95.75 192 GLU A N 1
ATOM 1494 C CA . GLU A 1 192 ? -10.063 -8.993 4.074 1.00 95.75 192 GLU A CA 1
ATOM 1495 C C . GLU A 1 192 ? -10.191 -7.605 3.427 1.00 95.75 192 GLU A C 1
ATOM 1497 O O . GLU A 1 192 ? -10.482 -7.496 2.233 1.00 95.75 192 GLU A O 1
ATOM 1502 N N . LEU A 1 193 ? -9.931 -6.541 4.197 1.00 96.19 193 LEU A N 1
ATOM 1503 C CA . LEU A 1 193 ? -9.981 -5.163 3.700 1.00 96.19 193 LEU A CA 1
ATOM 1504 C C . LEU A 1 193 ? -8.938 -4.927 2.611 1.00 96.19 193 LEU A C 1
ATOM 1506 O O . LEU A 1 193 ? -9.277 -4.393 1.559 1.00 96.19 193 LEU A O 1
ATOM 1510 N N . ILE A 1 194 ? -7.703 -5.384 2.831 1.00 96.62 194 ILE A N 1
ATOM 1511 C CA . ILE A 1 194 ? -6.617 -5.318 1.847 1.00 96.62 194 ILE A CA 1
ATOM 1512 C C . ILE A 1 194 ? -6.996 -6.067 0.567 1.00 96.62 194 ILE A C 1
ATOM 1514 O O . ILE A 1 194 ? -6.790 -5.553 -0.534 1.00 96.62 194 ILE A O 1
ATOM 1518 N N . LEU A 1 195 ? -7.569 -7.266 0.682 1.00 95.12 195 LEU A N 1
ATOM 1519 C CA . LEU A 1 195 ? -7.969 -8.063 -0.476 1.00 95.12 195 LEU A CA 1
ATOM 1520 C C . LEU A 1 195 ? -9.037 -7.342 -1.313 1.00 95.12 195 LEU A C 1
ATOM 1522 O O . LEU A 1 195 ? -8.891 -7.213 -2.532 1.00 95.12 195 LEU A O 1
ATOM 1526 N N . ARG A 1 196 ? -10.086 -6.826 -0.662 1.00 96.56 196 ARG A N 1
ATOM 1527 C CA . ARG A 1 196 ? -11.163 -6.074 -1.328 1.00 96.56 196 ARG A CA 1
ATOM 1528 C C . ARG A 1 196 ? -10.642 -4.784 -1.958 1.00 96.56 196 ARG A C 1
ATOM 1530 O O . ARG A 1 196 ? -10.921 -4.524 -3.124 1.00 96.56 196 ARG A O 1
ATOM 1537 N N . ALA A 1 197 ? -9.832 -4.029 -1.219 1.00 96.69 197 ALA A N 1
ATOM 1538 C CA . ALA A 1 197 ? -9.158 -2.830 -1.701 1.00 96.69 197 ALA A CA 1
ATOM 1539 C C . ALA A 1 197 ? -8.317 -3.105 -2.953 1.00 96.69 197 ALA A C 1
ATOM 1541 O O . ALA A 1 197 ? -8.377 -2.357 -3.926 1.00 96.69 197 ALA A O 1
ATOM 1542 N N . THR A 1 198 ? -7.569 -4.210 -2.951 1.00 95.06 198 THR A N 1
ATOM 1543 C CA . THR A 1 198 ? -6.735 -4.631 -4.082 1.00 95.06 198 THR A CA 1
ATOM 1544 C C . THR A 1 198 ? -7.570 -4.915 -5.323 1.00 95.06 198 THR A C 1
ATOM 1546 O O . THR A 1 198 ? -7.183 -4.512 -6.419 1.00 95.06 198 THR A O 1
ATOM 1549 N N . ALA A 1 199 ? -8.710 -5.595 -5.176 1.00 94.06 199 ALA A N 1
ATOM 1550 C CA . ALA A 1 199 ? -9.605 -5.877 -6.294 1.00 94.06 199 ALA A CA 1
ATOM 1551 C C . ALA A 1 199 ? -10.130 -4.577 -6.929 1.00 94.06 199 ALA A C 1
ATOM 1553 O O . ALA A 1 199 ? -9.930 -4.362 -8.126 1.00 94.06 199 ALA A O 1
ATOM 1554 N N . THR A 1 200 ? -10.674 -3.664 -6.117 1.00 94.44 200 THR A N 1
ATOM 1555 C CA . THR A 1 200 ? -11.143 -2.347 -6.580 1.00 94.44 200 THR A CA 1
ATOM 1556 C C . THR A 1 200 ? -10.017 -1.546 -7.243 1.00 94.44 200 THR A C 1
ATOM 1558 O O . THR A 1 200 ? -10.185 -0.964 -8.316 1.00 94.44 200 THR A O 1
ATOM 1561 N N . ALA A 1 201 ? -8.832 -1.533 -6.630 1.00 93.50 201 ALA A N 1
ATOM 1562 C CA . ALA A 1 201 ? -7.682 -0.798 -7.137 1.00 93.50 201 ALA A CA 1
ATOM 1563 C C . ALA A 1 201 ? -7.161 -1.360 -8.467 1.00 93.50 201 ALA A C 1
ATOM 1565 O O . ALA A 1 201 ? -6.731 -0.585 -9.320 1.00 93.50 201 ALA A O 1
ATOM 1566 N N . ARG A 1 202 ? -7.227 -2.680 -8.689 1.00 91.12 202 ARG A N 1
ATOM 1567 C CA . ARG A 1 202 ? -6.863 -3.299 -9.977 1.00 91.12 202 ARG A CA 1
ATOM 1568 C C . ARG A 1 202 ? -7.769 -2.822 -11.103 1.00 91.12 202 ARG A C 1
ATOM 1570 O O . ARG A 1 202 ? -7.262 -2.474 -12.168 1.00 91.12 202 ARG A O 1
ATOM 1577 N N . GLU A 1 203 ? -9.076 -2.766 -10.867 1.00 90.06 203 GLU A N 1
ATOM 1578 C CA . GLU A 1 203 ? -10.042 -2.263 -11.849 1.00 90.06 203 GLU A CA 1
ATOM 1579 C C . GLU A 1 203 ? -9.788 -0.785 -12.173 1.00 90.06 203 GLU A C 1
ATOM 1581 O O . GLU A 1 203 ? -9.668 -0.408 -13.343 1.00 90.06 203 GLU A O 1
ATOM 1586 N N . ALA A 1 204 ? -9.597 0.044 -11.144 1.00 90.19 204 ALA A N 1
ATOM 1587 C CA . ALA A 1 204 ? -9.291 1.462 -11.312 1.00 90.19 204 ALA A CA 1
ATOM 1588 C C . ALA A 1 204 ? -7.957 1.689 -12.048 1.00 90.19 204 ALA A C 1
ATOM 1590 O O . ALA A 1 204 ? -7.885 2.479 -12.992 1.00 90.19 204 ALA A O 1
ATOM 1591 N N . ALA A 1 205 ? -6.905 0.952 -11.683 1.00 87.62 205 ALA A N 1
ATOM 1592 C CA . ALA A 1 205 ? -5.599 1.037 -12.329 1.00 87.62 205 ALA A CA 1
ATOM 1593 C C . ALA A 1 205 ? -5.643 0.546 -13.791 1.00 87.62 205 ALA A C 1
ATOM 1595 O O . ALA A 1 205 ? -4.946 1.086 -14.657 1.00 87.62 205 ALA A O 1
ATOM 1596 N N . ALA A 1 206 ? -6.474 -0.453 -14.105 1.00 84.69 206 ALA A N 1
ATOM 1597 C CA . ALA A 1 206 ? -6.701 -0.904 -15.477 1.00 84.69 206 ALA A CA 1
ATOM 1598 C C . ALA A 1 206 ? -7.367 0.184 -16.335 1.00 84.69 206 ALA A C 1
ATOM 1600 O O . ALA A 1 206 ? -6.963 0.378 -17.486 1.00 84.69 206 ALA A O 1
ATOM 1601 N N . ALA A 1 207 ? -8.316 0.930 -15.760 1.00 84.88 207 ALA A N 1
ATOM 1602 C CA . ALA A 1 207 ? -9.029 2.022 -16.422 1.00 84.88 207 ALA A CA 1
ATOM 1603 C C . ALA A 1 207 ? -8.168 3.277 -16.670 1.00 84.88 207 ALA A C 1
ATOM 1605 O O . ALA A 1 207 ? -8.520 4.107 -17.517 1.00 84.88 207 ALA A O 1
ATOM 1606 N N . LEU A 1 208 ? -7.024 3.420 -15.986 1.00 79.94 208 LEU A N 1
ATOM 1607 C CA . LEU A 1 208 ? -6.083 4.508 -16.250 1.00 79.94 208 LEU A CA 1
ATOM 1608 C C . LEU A 1 208 ? -5.576 4.429 -17.693 1.00 79.94 208 LEU A C 1
ATOM 1610 O O . LEU A 1 208 ? -4.915 3.471 -18.111 1.00 79.94 208 LEU A O 1
ATOM 1614 N N . LYS A 1 209 ? -5.862 5.481 -18.463 1.00 65.81 209 LYS A N 1
ATOM 1615 C CA . LYS A 1 209 ? -5.319 5.634 -19.810 1.00 65.81 209 LYS A CA 1
ATOM 1616 C C . LYS A 1 209 ? -3.833 5.979 -19.691 1.00 65.81 209 LYS A C 1
ATOM 1618 O O . LYS A 1 209 ? -3.510 6.982 -19.050 1.00 65.81 209 LYS A O 1
ATOM 1623 N N . PRO A 1 210 ? -2.919 5.223 -20.324 1.00 56.88 210 PRO A N 1
ATOM 1624 C CA . PRO A 1 210 ? -1.530 5.647 -20.398 1.00 56.88 210 PRO A CA 1
ATOM 1625 C C . PRO A 1 210 ? -1.488 7.006 -21.105 1.00 56.88 210 PRO A C 1
ATOM 1627 O O . PRO A 1 210 ? -2.003 7.138 -22.221 1.00 56.88 210 PRO A O 1
ATOM 1630 N N . LYS A 1 211 ? -0.897 8.031 -20.472 1.00 53.88 211 LYS A N 1
ATOM 1631 C CA . LYS A 1 211 ? -0.581 9.278 -21.179 1.00 53.88 211 LYS A CA 1
ATOM 1632 C C . LYS A 1 211 ? 0.363 8.882 -22.309 1.00 53.88 211 LYS A C 1
ATOM 1634 O O . LYS A 1 211 ? 1.477 8.428 -22.064 1.00 53.88 211 LYS A O 1
ATOM 1639 N N . ARG A 1 212 ? -0.130 8.931 -23.552 1.00 43.38 212 ARG A N 1
ATOM 1640 C CA . ARG A 1 212 ? 0.645 8.536 -24.733 1.00 43.38 212 ARG A CA 1
ATOM 1641 C C . ARG A 1 212 ? 1.975 9.287 -24.698 1.00 43.38 212 ARG A C 1
ATOM 1643 O O . ARG A 1 212 ? 1.967 10.516 -24.688 1.00 43.38 212 ARG A O 1
ATOM 1650 N N . ARG A 1 213 ? 3.095 8.552 -24.723 1.00 44.59 213 ARG A N 1
ATOM 1651 C CA . ARG A 1 213 ? 4.418 9.115 -25.026 1.00 44.59 213 ARG A CA 1
ATOM 1652 C C . ARG A 1 213 ? 4.275 9.956 -26.296 1.00 44.59 213 ARG A C 1
ATOM 1654 O O . ARG A 1 213 ? 3.982 9.414 -27.365 1.00 44.59 213 ARG A O 1
ATOM 1661 N N . GLY A 1 214 ? 4.431 11.274 -26.176 1.00 39.44 214 GLY A N 1
ATOM 1662 C CA . GLY A 1 214 ? 4.487 12.160 -27.334 1.00 39.44 214 GLY A CA 1
ATOM 1663 C C . GLY A 1 214 ? 5.634 11.719 -28.241 1.00 39.44 214 GLY A C 1
ATOM 1664 O O . GLY A 1 214 ? 6.664 11.260 -27.747 1.00 39.44 214 GLY A O 1
ATOM 1665 N N . PHE A 1 215 ? 5.460 11.837 -29.556 1.00 42.88 215 PHE A N 1
ATOM 1666 C CA . PHE A 1 215 ? 6.388 11.341 -30.585 1.00 42.88 215 PHE A CA 1
ATOM 1667 C C . PHE A 1 215 ? 7.862 11.744 -30.340 1.00 42.88 215 PHE A C 1
ATOM 1669 O O . PHE A 1 215 ? 8.773 10.980 -30.639 1.00 42.88 215 PHE A O 1
ATOM 1676 N N . LEU A 1 216 ? 8.092 12.893 -29.693 1.00 41.69 216 LEU A N 1
ATOM 1677 C CA . LEU A 1 216 ? 9.416 13.423 -29.337 1.00 41.69 216 LEU A CA 1
ATOM 1678 C C . LEU A 1 216 ? 10.099 12.705 -28.155 1.00 41.69 216 LEU A C 1
ATOM 1680 O O . LEU A 1 216 ? 11.321 12.685 -28.076 1.00 41.69 216 LEU A O 1
ATOM 1684 N N . SER A 1 217 ? 9.348 12.050 -27.266 1.00 43.31 217 SER A N 1
ATOM 1685 C CA . SER A 1 217 ? 9.907 11.295 -26.125 1.00 43.31 217 SER A CA 1
ATOM 1686 C C . SER A 1 217 ? 10.493 9.930 -26.511 1.00 43.31 217 SER A C 1
ATOM 1688 O O . SER A 1 217 ? 11.159 9.296 -25.700 1.00 43.31 217 SER A O 1
ATOM 1690 N N . ARG A 1 218 ? 10.262 9.472 -27.750 1.00 43.97 218 ARG A N 1
ATOM 1691 C CA . ARG A 1 218 ? 10.966 8.317 -28.335 1.00 43.97 218 ARG A CA 1
ATOM 1692 C C . ARG A 1 218 ? 12.355 8.685 -28.865 1.00 43.97 218 ARG A C 1
ATOM 1694 O O . ARG A 1 218 ? 13.170 7.796 -29.055 1.00 43.97 218 ARG A O 1
ATOM 1701 N N . LEU A 1 219 ? 12.614 9.974 -29.098 1.00 38.31 219 LEU A N 1
ATOM 1702 C CA . LEU A 1 219 ? 13.892 10.482 -29.610 1.00 38.31 219 LEU A CA 1
ATOM 1703 C C . LEU A 1 219 ? 14.886 10.836 -28.500 1.00 38.31 219 LEU A C 1
ATOM 1705 O O . LEU A 1 219 ? 16.076 10.960 -28.766 1.00 38.31 219 LEU A O 1
ATOM 1709 N N . ILE A 1 220 ? 14.416 10.990 -27.263 1.00 39.94 220 ILE A N 1
ATOM 1710 C CA . ILE A 1 220 ? 15.244 11.401 -26.132 1.00 39.94 220 ILE A CA 1
ATOM 1711 C C . ILE A 1 220 ? 15.032 10.364 -25.035 1.00 39.94 220 ILE A C 1
ATOM 1713 O O . ILE A 1 220 ? 14.053 10.416 -24.293 1.00 39.94 220 ILE A O 1
ATOM 1717 N N . GLY A 1 221 ? 15.901 9.356 -25.012 1.00 39.50 221 GLY A N 1
ATOM 1718 C CA . GLY A 1 221 ? 15.853 8.269 -24.046 1.00 39.50 221 GLY A CA 1
ATOM 1719 C C . GLY A 1 221 ? 16.025 8.776 -22.617 1.00 39.50 221 GLY A C 1
ATOM 1720 O O . GLY A 1 221 ? 17.149 8.946 -22.158 1.00 39.50 221 GLY A O 1
ATOM 1721 N N . PHE A 1 222 ? 14.907 8.942 -21.918 1.00 35.41 222 PHE A N 1
ATOM 1722 C CA . PHE A 1 222 ? 14.821 8.914 -20.463 1.00 35.41 222 PHE A CA 1
ATOM 1723 C C . PHE A 1 222 ? 13.795 7.862 -20.064 1.00 35.41 222 PHE A C 1
ATOM 1725 O O . PHE A 1 222 ? 12.704 7.799 -20.685 1.00 35.41 222 PHE A O 1
#

Sequence (222 aa):
MSSSIAEIRELVDDPDSDLASLLSRAALLASQLNQKAVTTWMRRELRGYREQDVLPDYRLGACGTLVAWFPGQGWVEAPIERAQTDEGLLCYSLYQSLPEVETAFNENSKSGGQRVDFTPERLAELQQQTRLSTRLALAVSSRSFALAVLAGRETVRLWLHHLAELGLPVDAHRFPPDLVAQAAAVDDRLPELILRATATAREAAAALKPKRRGFLSRLIGF

pLDDT: mean 83.78, std 13.75, range [35.41, 97.94]

Mean predicted aligned error: 8.09 Å

Secondary structure (DSSP, 8-state):
----HHHHHHHHH-TTS-HHHHHHHHHHHHHHTT-HHHHHHHHHHHH---TTSPPPGGGS-EE-EEEEEETTTEEEE----GGGS-GGGGEE---S-HHHHHHHHHHHTTTTEEEEEPPHHHHHHHHHHH---S-EEEEEEHHHHHHHHHHHHHHHHHHHHHHHHTT--TT-SS--HHHHHHHHHHHTTHHHHHHHHHHHHHHHHHHPPP----GGGGTS--

Foldseek 3Di:
DFAFLQNLLVQLPDPPHQLLVNLVNLLRVCVLLVLPLSNVVSVCLNAFADPPDDDQPLQWFLFFFKWFQDVPQGIDGQPADPVLDDSNLRIDGRRGHLSVLVVLLVVCLQVQFDWAFDDPVSQVVCCVSRVDPTGMTGTGGSLSSQLSNQLSSQLSVVLSVVLVVLVFDRGDSHGDVVSSVVSNVSSVCSSVSSVVSSVVSNVVSVPDDRPPDDPCCSVPPD

Radius of gyration: 20.47 Å; Cα contacts (8 Å, |Δi|>4): 311; chains: 1; bounding box: 47×35×57 Å

Solvent-accessible surface area (backbone atoms only — not comparable to full-atom values): 12079 Å² total; per-residue (Å²): 140,78,54,30,56,50,63,48,47,54,40,61,72,38,87,86,49,59,58,52,62,42,32,54,44,47,26,50,40,29,52,74,32,65,14,62,59,49,22,51,48,31,49,34,43,56,66,23,52,57,92,88,51,89,74,58,73,57,36,45,63,41,57,31,47,58,26,29,49,42,94,96,73,43,76,40,75,44,99,63,62,72,90,65,47,64,68,71,80,41,33,47,68,64,39,66,18,44,48,58,40,43,52,50,25,66,61,18,44,66,67,48,31,48,80,44,76,59,55,74,68,58,41,51,53,48,28,65,63,69,70,44,93,57,61,61,33,34,41,29,46,29,47,45,36,40,21,35,46,40,17,54,49,36,27,52,47,53,51,52,50,53,46,50,74,71,63,54,65,43,81,42,76,72,77,58,72,70,58,29,60,56,48,34,64,56,28,77,41,44,69,59,40,46,52,54,16,34,55,56,14,48,56,54,30,66,70,55,75,74,46,74,69,53,83,68,58,77,76,51,91,122